Protein 7ELV (pdb70)

Radius of gyration: 15.05 Å; Cα contacts (8 Å, |Δi|>4): 672; chains: 1; bounding box: 39×35×38 Å

Nearest PDB structures (foldseek):
  7exo-assembly1_A  TM=1.005E+00  e=1.110E-45  Methanocaldococcus jannaschii DSM 2661
  2duq-assembly1_A  TM=7.269E-01  e=6.484E-12  Canis lupus familiaris
  2dur-assembly2_B  TM=7.145E-01  e=9.544E-12  Canis lupus familiaris
  2e6v-assembly1_A  TM=7.273E-01  e=4.011E-11  Canis lupus familiaris
  2duo-assembly2_B  TM=7.134E-01  e=2.880E-11  Canis lupus familiaris

Foldseek 3Di:
DDDPVQKAKEWQWDDDPFWTWFHAFDAFTKMWMWGQFKFFLLFKKKWKKWKADFADLAFDFWKKKKWAADHRHQFDGATNLFRQAQGPQMKIWIQTRDDDVLLPPEDGRWIWIDGGRDNRQVCCCVPVPTDRTFHPHGPNNRDIKMWMWIQHSVQQKIWIDINRHTGDMDRHNCCVRHNRITIIIMMGHGHPGGGGIIMGIDDMDTD

Secondary structure (DSSP, 8-state):
---GGGEEEEET-EE-SS-EEEE-SSTT-EEEEEESS-EETTS-EEEEEEEE--S-TT---EEEEEEESS-TT----SGGGTTTTT--SEEEEEEE-S--GGGTT--SSEEEEEETTB--HHHHHHHSPPPPPEE-----SSSEEEEEEEEETTTTEEEEEETTEEEEEE---THHHH-SEEEEEEEEE-SSS---EEEEEEEEEE-

Sequence (207 aa):
PINSSSQWIANGNASIFPDKLLLTTDDYGEAGSVWYYKPVNLSSEDLVVEFYAYLGDNPDGADGITFTLQSLGTNELGGTGGDLGYGGISPSVAVEVDTWLNDFDAPATTDHIAIDVNGNINHTYNSLTYPTPNPYDLGNVEDGREHLIKIVWNATTKTLQVYFDGNLSLTWNKDITQIIGNSAYFGFTGGTGGAKNLQYVKPIYVKNG

Structure (mmCIF, N/CA/C/O backbone):
data_7ELV
#
_entry.id   7ELV
#
_cell.length_a   55.293
_cell.length_b   55.293
_cell.length_c   149.417
_cell.angle_alpha   90.000
_cell.angle_beta   90.000
_cell.angle_gamma   90.000
#
_symmetry.space_group_name_H-M   'P 41 21 2'
#
loop_
_entity.id
_entity.type
_entity.pdbx_description
1 polymer 'legume lectin'
2 non-polymer (4S)-2-METHYL-2,4-PENTANEDIOL
3 non-polymer GLYCEROL
4 non-polymer 'CALCIUM ION'
5 non-polymer 'MANGANESE (II) ION'
6 water water
#
loop_
_atom_site.group_PDB
_atom_site.id
_atom_site.type_symbol
_atom_site.label_atom_id
_atom_site.label_alt_id
_atom_site.label_comp_id
_atom_site.label_asym_id
_atom_site.label_entity_id
_atom_site.label_seq_id
_atom_site.pdbx_PDB_ins_code
_atom_site.Cartn_x
_atom_site.Cartn_y
_atom_site.Cartn_z
_atom_site.occupancy
_atom_site.B_iso_or_equiv
_atom_site.auth_seq_id
_atom_site.auth_comp_id
_atom_site.auth_asym_id
_atom_site.auth_atom_id
_atom_site.pdbx_PDB_model_num
ATOM 1 N N . PRO A 1 3 ? 46.981 9.681 6.379 1.00 40.84 11 PRO E N 1
ATOM 2 C CA . PRO A 1 3 ? 46.314 9.865 5.055 1.00 35.30 11 PRO E CA 1
ATOM 3 C C . PRO A 1 3 ? 44.832 10.307 5.100 1.00 30.04 11 PRO E C 1
ATOM 4 O O . PRO A 1 3 ? 44.317 10.809 4.125 1.00 32.30 11 PRO E O 1
ATOM 8 N N . ILE A 1 4 ? 44.150 10.094 6.226 1.00 23.39 12 ILE E N 1
ATOM 9 C CA . ILE A 1 4 ? 42.835 10.725 6.506 1.00 21.10 12 ILE E CA 1
ATOM 10 C C . ILE A 1 4 ? 43.075 12.057 7.197 1.00 18.17 12 ILE E C 1
ATOM 11 O O . ILE A 1 4 ? 43.772 12.070 8.204 1.00 20.41 12 ILE E O 1
ATOM 16 N N . ASN A 1 5 ? 42.417 13.093 6.735 1.00 16.31 13 ASN E N 1
ATOM 17 C CA . ASN A 1 5 ? 42.418 14.411 7.384 1.00 16.60 13 ASN E CA 1
ATOM 18 C C . ASN A 1 5 ? 41.230 14.482 8.326 1.00 16.25 13 ASN E C 1
ATOM 19 O O . ASN A 1 5 ? 40.114 14.612 7.871 1.00 15.83 13 ASN E O 1
ATOM 24 N N . SER A 1 6 ? 41.482 14.355 9.620 1.00 17.35 14 SER E N 1
ATOM 25 C CA . SER A 1 6 ? 40.379 14.222 10.585 1.00 17.66 14 SER E CA 1
ATOM 26 C C . SER A 1 6 ? 39.460 15.438 10.585 1.00 16.40 14 SER E C 1
ATOM 27 O O . SER A 1 6 ? 38.291 15.314 11.027 1.00 17.96 14 SER E O 1
ATOM 30 N N A SER A 1 7 ? 39.922 16.599 10.137 0.50 16.42 15 SER E N 1
ATOM 31 N N B SER A 1 7 ? 39.895 16.635 10.148 0.50 15.45 15 SER E N 1
ATOM 32 C CA A SER A 1 7 ? 39.112 17.834 10.061 0.50 16.78 15 SER E CA 1
ATOM 33 C CA B SER A 1 7 ? 39.055 17.866 10.071 0.50 15.62 15 SER E CA 1
ATOM 34 C C A SER A 1 7 ? 37.957 17.697 9.059 0.50 15.05 15 SER E C 1
ATOM 35 C C B SER A 1 7 ? 38.032 17.802 8.924 0.50 14.35 15 SER E C 1
ATOM 36 O O A SER A 1 7 ? 36.963 18.409 9.223 0.50 16.71 15 SER E O 1
ATOM 37 O O B SER A 1 7 ? 37.273 18.759 8.718 0.50 15.95 15 SER E O 1
ATOM 42 N N . GLN A 1 8 ? 38.062 16.742 8.126 1.00 14.57 16 GLN E N 1
ATOM 43 C CA . GLN A 1 8 ? 37.135 16.606 6.973 1.00 14.05 16 GLN E CA 1
ATOM 44 C C . GLN A 1 8 ? 36.026 15.604 7.324 1.00 14.41 16 GLN E C 1
ATOM 45 O O . GLN A 1 8 ? 35.199 15.367 6.446 1.00 15.13 16 GLN E O 1
ATOM 51 N N . TRP A 1 9 ? 36.056 14.998 8.501 1.00 14.56 17 TRP E N 1
ATOM 52 C CA . TRP A 1 9 ? 35.118 13.889 8.806 1.00 13.53 17 TRP E CA 1
ATOM 53 C C . TRP A 1 9 ? 34.492 14.151 10.161 1.00 15.54 17 TRP E C 1
ATOM 54 O O . TRP A 1 9 ? 35.150 14.660 11.071 1.00 15.99 17 TRP E O 1
ATOM 65 N N . ILE A 1 10 ? 33.226 13.826 10.295 1.00 13.68 18 ILE E N 1
ATOM 66 C CA . ILE A 1 10 ? 32.505 13.985 11.576 1.00 14.40 18 ILE E CA 1
ATOM 67 C C . ILE A 1 10 ? 32.010 12.603 12.021 1.00 12.90 18 ILE E C 1
ATOM 68 O O . ILE A 1 10 ? 31.190 11.986 11.276 1.00 13.32 18 ILE E O 1
ATOM 73 N N . ALA A 1 11 ? 32.452 12.149 13.175 1.00 14.80 19 ALA E N 1
ATOM 74 C CA . ALA A 1 11 ? 32.118 10.804 13.706 1.00 14.35 19 ALA E CA 1
ATOM 75 C C . ALA A 1 11 ? 30.984 10.958 14.716 1.00 14.73 19 ALA E C 1
ATOM 76 O O . ALA A 1 11 ? 31.000 11.867 15.577 1.00 16.76 19 ALA E O 1
ATOM 78 N N . ASN A 1 12 ? 30.036 10.030 14.663 1.00 13.43 20 ASN E N 1
ATOM 79 C CA . ASN A 1 12 ? 28.906 9.931 15.615 1.00 12.26 20 ASN E CA 1
ATOM 80 C C . ASN A 1 12 ? 28.787 8.535 16.214 1.00 13.20 20 ASN E C 1
ATOM 81 O O . ASN A 1 12 ? 29.192 7.555 15.599 1.00 12.82 20 ASN E O 1
ATOM 86 N N . GLY A 1 13 ? 28.224 8.450 17.411 1.00 13.17 21 GLY E N 1
ATOM 87 C CA . GLY A 1 13 ? 28.029 7.151 18.076 1.00 13.82 21 GLY E CA 1
ATOM 88 C C . GLY A 1 13 ? 29.321 6.463 18.349 1.00 13.58 21 GLY E C 1
ATOM 89 O O . GLY A 1 13 ? 30.273 7.081 18.860 1.00 14.50 21 GLY E O 1
ATOM 90 N N . ASN A 1 14 ? 29.399 5.156 18.059 1.00 12.53 22 ASN E N 1
ATOM 91 C CA . ASN A 1 14 ? 30.562 4.314 18.365 1.00 13.32 22 ASN E CA 1
ATOM 92 C C . ASN A 1 14 ? 31.659 4.436 17.298 1.00 13.44 22 ASN E C 1
ATOM 93 O O . ASN A 1 14 ? 32.685 3.765 17.457 1.00 15.46 22 ASN E O 1
ATOM 98 N N . ALA A 1 15 ? 31.504 5.296 16.283 1.00 12.91 23 ALA E N 1
ATOM 99 C CA . ALA A 1 15 ? 32.529 5.447 15.222 1.00 13.38 23 ALA E CA 1
ATOM 100 C C . ALA A 1 15 ? 33.687 6.307 15.726 1.00 13.82 23 ALA E C 1
ATOM 101 O O . ALA A 1 15 ? 33.528 7.126 16.670 1.00 14.24 23 ALA E O 1
ATOM 103 N N . SER A 1 16 ? 34.850 6.128 15.091 1.00 14.21 24 SER E N 1
ATOM 104 C CA . SER A 1 16 ? 36.052 6.925 15.413 1.00 14.90 24 SER E CA 1
ATOM 105 C C . SER A 1 16 ? 36.821 7.166 14.122 1.00 14.65 24 SER E C 1
ATOM 106 O O . SER A 1 16 ? 36.867 6.290 13.232 1.00 15.98 24 SER E O 1
ATOM 109 N N . ILE A 1 17 ? 37.489 8.293 14.058 1.00 16.39 25 ILE E N 1
ATOM 110 C CA . ILE A 1 17 ? 38.378 8.639 12.940 1.00 16.82 25 ILE E CA 1
ATOM 111 C C . ILE A 1 17 ? 39.814 8.287 13.340 1.00 18.17 25 ILE E C 1
ATOM 112 O O . ILE A 1 17 ? 40.301 8.807 14.370 1.00 20.86 25 ILE E O 1
ATOM 117 N N . PHE A 1 18 ? 40.447 7.442 12.559 1.00 19.15 26 PHE E N 1
ATOM 118 C CA . PHE A 1 18 ? 41.852 7.014 12.750 1.00 23.70 26 PHE E CA 1
ATOM 119 C C . PHE A 1 18 ? 42.701 7.668 11.663 1.00 24.32 26 PHE E C 1
ATOM 120 O O . PHE A 1 18 ? 42.193 8.187 10.685 1.00 20.35 26 PHE E O 1
ATOM 128 N N . PRO A 1 19 ? 44.045 7.729 11.827 1.00 30.04 27 PRO E N 1
ATOM 129 C CA . PRO A 1 19 ? 44.898 8.273 10.775 1.00 28.92 27 PRO E CA 1
ATOM 130 C C . PRO A 1 19 ? 44.741 7.597 9.401 1.00 22.25 27 PRO E C 1
ATOM 131 O O . PRO A 1 19 ? 44.893 8.279 8.460 1.00 25.67 27 PRO E O 1
ATOM 135 N N . ASP A 1 20 ? 44.376 6.314 9.327 1.00 23.07 28 ASP E N 1
ATOM 136 C CA . ASP A 1 20 ? 44.312 5.621 8.015 1.00 24.61 28 ASP E CA 1
ATOM 137 C C . ASP A 1 20 ? 42.983 4.892 7.791 1.00 24.26 28 ASP E C 1
ATOM 138 O O . ASP A 1 20 ? 42.900 4.094 6.831 1.00 23.38 28 ASP E O 1
ATOM 143 N N . LYS A 1 21 ? 41.990 5.084 8.657 1.00 20.41 29 LYS E N 1
ATOM 144 C CA . LYS A 1 21 ? 40.698 4.388 8.441 1.00 19.08 29 LYS E CA 1
ATOM 145 C C . LYS A 1 21 ? 39.597 5.145 9.174 1.00 17.55 29 LYS E C 1
ATOM 146 O O . LYS A 1 21 ? 39.856 5.899 10.092 1.00 17.38 29 LYS E O 1
ATOM 152 N N . LEU A 1 22 ? 38.350 4.888 8.781 1.00 13.66 30 LEU E N 1
ATOM 153 C CA . LEU A 1 22 ? 37.158 5.359 9.502 1.00 13.95 30 LEU E CA 1
ATOM 154 C C . LEU A 1 22 ? 36.576 4.124 10.181 1.00 13.02 30 LEU E C 1
ATOM 155 O O . LEU A 1 22 ? 36.068 3.217 9.507 1.00 12.61 30 LEU E O 1
ATOM 160 N N . LEU A 1 23 ? 36.757 4.040 11.484 1.00 12.83 31 LEU E N 1
ATOM 161 C CA . LEU A 1 23 ? 36.222 2.899 12.254 1.00 13.79 31 LEU E CA 1
ATOM 162 C C . LEU A 1 23 ? 34.732 3.136 12.473 1.00 14.06 31 LEU E C 1
ATOM 163 O O . LEU A 1 23 ? 34.346 4.172 12.985 1.00 14.41 31 LEU E O 1
ATOM 168 N N . LEU A 1 24 ? 33.902 2.178 12.089 1.00 11.60 32 LEU E N 1
ATOM 169 C CA . LEU A 1 24 ? 32.429 2.313 12.238 1.00 13.01 32 LEU E CA 1
ATOM 170 C C . LEU A 1 24 ? 31.929 1.626 13.519 1.00 13.26 32 LEU E C 1
ATOM 171 O O . LEU A 1 24 ? 31.121 2.229 14.208 1.00 13.92 32 LEU E O 1
ATOM 176 N N . THR A 1 25 ? 32.373 0.404 13.770 1.00 13.38 33 THR E N 1
ATOM 177 C CA . THR A 1 25 ? 32.105 -0.321 15.036 1.00 13.83 33 THR E CA 1
ATOM 178 C C . THR A 1 25 ? 33.365 -1.053 15.443 1.00 13.41 33 THR E C 1
ATOM 179 O O . THR A 1 25 ? 34.129 -1.572 14.598 1.00 14.86 33 THR E O 1
ATOM 183 N N . THR A 1 26 ? 33.563 -1.161 16.756 1.00 14.32 34 THR E N 1
ATOM 184 C CA . THR A 1 26 ? 34.506 -2.112 17.361 1.00 14.61 34 THR E CA 1
ATOM 185 C C . THR A 1 26 ? 33.829 -3.474 17.473 1.00 13.90 34 THR E C 1
ATOM 186 O O . THR A 1 26 ? 32.588 -3.546 17.272 1.00 14.50 34 THR E O 1
ATOM 190 N N . ASP A 1 27 ? 34.589 -4.510 17.779 1.00 17.51 35 ASP E N 1
ATOM 191 C CA . ASP A 1 27 ? 34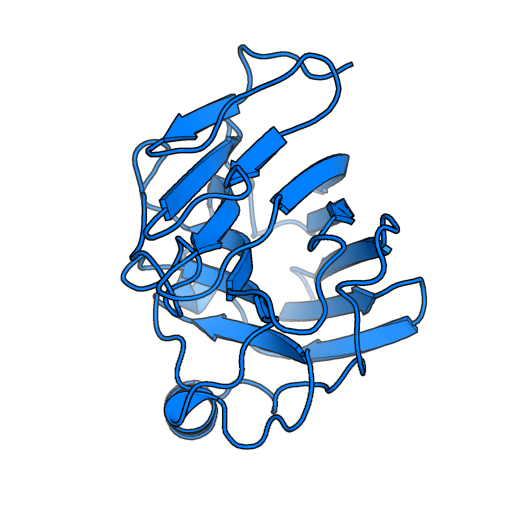.078 -5.887 17.938 1.00 17.07 35 ASP E CA 1
ATOM 192 C C . ASP A 1 27 ? 33.382 -6.003 19.308 1.00 17.28 35 ASP E C 1
ATOM 193 O O . ASP A 1 27 ? 33.930 -6.740 20.215 1.00 17.70 35 ASP E O 1
ATOM 198 N N . ASP A 1 28 ? 32.244 -5.322 19.453 1.00 16.39 36 ASP E N 1
ATOM 199 C CA . ASP A 1 28 ? 31.484 -5.250 20.730 1.00 14.82 36 ASP E CA 1
ATOM 200 C C . ASP A 1 28 ? 30.004 -5.120 20.360 1.00 14.75 36 ASP E C 1
ATOM 201 O O . ASP A 1 28 ? 29.687 -4.778 19.213 1.00 13.76 36 ASP E O 1
ATOM 206 N N . TYR A 1 29 ? 29.100 -5.509 21.243 1.00 13.77 37 TYR E N 1
ATOM 207 C CA . TYR A 1 29 ? 27.661 -5.596 20.987 1.00 13.96 37 TYR E CA 1
ATOM 208 C C . TYR A 1 29 ? 26.949 -4.238 21.026 1.00 13.10 37 TYR E C 1
ATOM 209 O O . TYR A 1 29 ? 27.386 -3.283 21.737 1.00 14.80 37 TYR E O 1
ATOM 218 N N . GLY A 1 30 ? 25.843 -4.130 20.294 1.00 13.05 38 GLY E N 1
ATOM 219 C CA . GLY A 1 30 ? 24.861 -3.056 20.422 1.00 12.77 38 GLY E CA 1
ATOM 220 C C . GLY A 1 30 ? 25.313 -1.731 19.837 1.00 12.65 38 GLY E C 1
ATOM 221 O O . GLY A 1 30 ? 24.770 -0.706 20.238 1.00 14.31 38 GLY E O 1
ATOM 222 N N . GLU A 1 31 ? 26.285 -1.741 18.903 1.00 12.07 39 GLU E N 1
ATOM 223 C CA . GLU A 1 31 ? 26.820 -0.422 18.443 1.00 12.15 39 GLU E CA 1
ATOM 224 C C . GLU A 1 31 ? 26.098 0.166 17.241 1.00 11.95 39 GLU E C 1
ATOM 225 O O . GLU A 1 31 ? 25.484 -0.537 16.418 1.00 11.74 39 GLU E O 1
ATOM 231 N N . ALA A 1 32 ? 26.193 1.496 17.114 1.00 11.64 40 ALA E N 1
ATOM 232 C CA . ALA A 1 32 ? 25.865 2.233 15.886 1.00 11.57 40 ALA E CA 1
ATOM 233 C C . ALA A 1 32 ? 26.938 3.287 15.721 1.00 11.26 40 ALA E C 1
ATOM 234 O O . ALA A 1 32 ? 27.249 3.973 16.696 1.00 12.31 40 ALA E O 1
ATOM 236 N N . GLY A 1 33 ? 27.452 3.427 14.517 1.00 11.07 41 GLY E N 1
ATOM 237 C CA . GLY A 1 33 ? 28.434 4.483 14.260 1.00 11.60 41 GLY E CA 1
ATOM 238 C C . GLY A 1 33 ? 28.195 5.060 12.891 1.00 11.75 41 GLY E C 1
ATOM 239 O O . GLY A 1 33 ? 27.674 4.372 11.966 1.00 11.71 41 GLY E O 1
ATOM 240 N N . SER A 1 34 ? 28.527 6.347 12.736 1.00 10.78 42 SER E N 1
ATOM 241 C CA . SER A 1 34 ? 28.449 6.987 11.403 1.00 10.90 42 SER E CA 1
ATOM 242 C C . SER A 1 34 ? 29.612 7.975 11.288 1.00 11.87 42 SER E C 1
ATOM 243 O O . SER A 1 34 ? 30.082 8.489 12.327 1.00 12.56 42 SER E O 1
ATOM 246 N N . VAL A 1 35 ? 30.093 8.131 10.070 1.00 11.77 43 VAL E N 1
ATOM 247 C CA . VAL A 1 35 ? 31.148 9.136 9.780 1.00 11.77 43 VAL E CA 1
ATOM 248 C C . VAL A 1 35 ? 30.747 9.806 8.487 1.00 11.10 43 VAL E C 1
ATOM 249 O O . VAL A 1 35 ? 30.599 9.130 7.444 1.00 12.47 43 VAL E O 1
ATOM 253 N N . T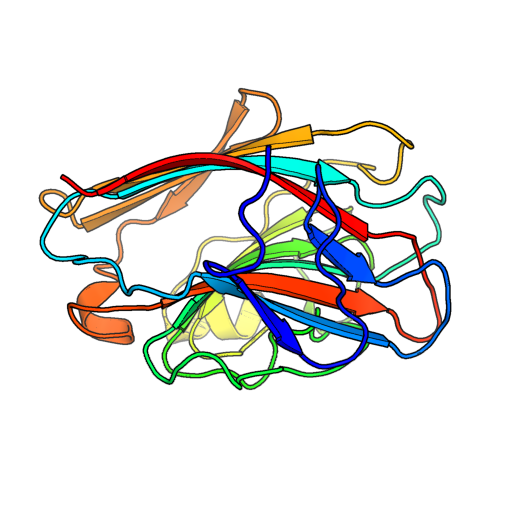RP A 1 36 ? 30.609 11.114 8.546 1.00 11.26 44 TRP E N 1
ATOM 254 C CA . TRP A 1 36 ? 30.176 11.920 7.390 1.00 11.10 44 TRP E CA 1
ATOM 255 C C . TRP A 1 36 ? 31.339 12.787 6.917 1.00 11.61 44 TRP E C 1
ATOM 256 O O . TRP A 1 36 ? 32.022 13.397 7.735 1.00 12.43 44 TRP E O 1
ATOM 267 N N . TYR A 1 37 ? 31.439 12.939 5.621 1.00 12.23 45 TYR E N 1
ATOM 268 C CA . TYR A 1 37 ? 32.365 13.934 5.054 1.00 11.74 45 TYR E CA 1
ATOM 269 C C . TYR A 1 37 ? 31.797 15.319 5.271 1.00 13.30 45 TYR E C 1
ATOM 270 O O . TYR A 1 37 ? 30.607 15.566 5.149 1.00 13.53 45 TYR E O 1
ATOM 279 N N . TYR A 1 38 ? 32.689 16.276 5.504 1.00 13.04 46 TYR E N 1
ATOM 280 C CA . TYR A 1 38 ? 32.281 17.619 5.954 1.00 14.52 46 TYR E CA 1
ATOM 281 C C . TYR A 1 38 ? 31.635 18.480 4.882 1.00 14.48 46 TYR E C 1
ATOM 282 O O . TYR A 1 38 ? 31.000 19.447 5.264 1.00 18.27 46 TYR E O 1
ATOM 291 N N . LYS A 1 39 ? 31.821 18.188 3.598 1.00 13.74 47 LYS E N 1
ATOM 292 C CA . LYS A 1 39 ? 31.333 19.022 2.492 1.00 15.21 47 LYS E CA 1
ATOM 293 C C . LYS A 1 39 ? 30.376 18.183 1.665 1.00 14.19 47 LYS E C 1
ATOM 294 O O . LYS A 1 39 ? 30.685 17.056 1.295 1.00 13.44 47 LYS E O 1
ATOM 300 N N . PRO A 1 40 ? 29.199 18.725 1.336 1.00 14.55 48 PRO E N 1
ATOM 301 C CA . PRO A 1 40 ? 28.269 17.998 0.499 1.00 14.88 48 PRO E CA 1
ATOM 302 C C . PRO A 1 40 ? 28.737 17.920 -0.950 1.00 15.52 48 PRO E C 1
ATOM 303 O O . PRO A 1 40 ? 29.551 18.716 -1.415 1.00 17.85 48 PRO E O 1
ATOM 307 N N . VAL A 1 41 ? 28.179 16.944 -1.642 1.00 14.11 49 VAL E N 1
ATOM 308 C CA . VAL A 1 41 ? 28.418 16.733 -3.085 1.00 15.72 49 VAL E CA 1
ATOM 309 C C . VAL A 1 41 ? 27.220 17.214 -3.883 1.00 15.24 49 VAL E C 1
ATOM 310 O O . VAL A 1 41 ? 26.090 17.293 -3.380 1.00 15.42 49 VAL E O 1
ATOM 314 N N . ASN A 1 42 ? 27.487 17.546 -5.138 1.00 14.84 50 ASN E N 1
ATOM 315 C CA . ASN A 1 42 ? 26.508 18.087 -6.079 1.00 15.85 50 ASN E CA 1
ATOM 316 C C . ASN A 1 42 ? 26.046 16.935 -6.959 1.00 15.41 50 ASN E C 1
ATOM 317 O O . ASN A 1 42 ? 26.811 16.536 -7.859 1.00 16.29 50 ASN E O 1
ATOM 322 N N . LEU A 1 43 ? 24.841 16.417 -6.727 1.00 13.64 51 LEU E N 1
ATOM 323 C CA . LEU A 1 43 ? 24.322 15.253 -7.476 1.00 14.31 51 LEU E CA 1
ATOM 324 C C . LEU A 1 43 ? 23.731 15.643 -8.842 1.00 15.61 51 LEU E C 1
ATOM 325 O O . LEU A 1 43 ? 23.251 14.756 -9.567 1.00 16.88 51 LEU E O 1
ATOM 330 N N A SER A 1 44 ? 23.765 16.919 -9.233 0.50 16.46 52 SER E N 1
ATOM 331 N N B SER A 1 44 ? 23.764 16.932 -9.171 0.50 16.25 52 SER E N 1
ATOM 332 C CA A SER A 1 44 ? 23.544 17.334 -10.653 0.50 17.43 52 SER E CA 1
ATOM 333 C CA B SER A 1 44 ? 23.569 17.414 -10.563 0.50 17.49 52 SER E CA 1
ATOM 334 C C A SER A 1 44 ? 24.827 17.109 -11.465 0.50 17.08 52 SER E C 1
ATOM 335 C C B SER A 1 44 ? 24.721 16.951 -11.443 0.50 17.09 52 SER E C 1
ATOM 336 O O A SER A 1 44 ? 24.893 17.431 -12.674 0.50 17.56 52 SER E O 1
ATOM 337 O O B SER A 1 44 ? 24.495 16.907 -12.694 0.50 19.95 52 SER E O 1
ATOM 342 N N . GLU A 1 45 ? 25.868 16.605 -10.832 1.00 17.13 53 GLU E N 1
ATOM 343 C CA . GLU A 1 45 ? 27.095 16.137 -11.486 1.00 17.85 53 GLU E CA 1
ATOM 344 C C . GLU A 1 45 ? 27.287 14.653 -11.129 1.00 17.01 53 GLU E C 1
ATOM 345 O O . GLU A 1 45 ? 26.722 14.211 -10.119 1.00 16.24 53 GLU E O 1
ATOM 351 N N . ASP A 1 46 ? 28.063 13.940 -11.937 1.00 16.65 54 ASP E N 1
ATOM 352 C CA . ASP A 1 46 ? 28.435 12.531 -11.641 1.00 15.39 54 ASP E CA 1
ATOM 353 C C . ASP A 1 46 ? 29.174 12.423 -10.312 1.00 14.56 54 ASP E C 1
ATOM 354 O O . ASP A 1 46 ? 29.806 13.382 -9.849 1.00 15.42 54 ASP E O 1
ATOM 359 N N . LEU A 1 47 ? 29.064 11.257 -9.681 1.00 13.00 55 LEU E N 1
ATOM 360 C CA . LEU A 1 47 ? 29.778 10.963 -8.439 1.00 13.06 55 LEU E CA 1
ATOM 361 C C . LEU A 1 47 ? 30.368 9.563 -8.539 1.00 13.48 55 LEU E C 1
ATOM 362 O O . LEU A 1 47 ? 29.609 8.641 -8.822 1.00 14.82 55 LEU E O 1
ATOM 367 N N . VAL A 1 48 ? 31.670 9.443 -8.313 1.00 14.48 56 VAL E N 1
ATOM 368 C CA . VAL A 1 48 ? 32.317 8.122 -8.171 1.00 15.20 56 VAL E CA 1
ATOM 369 C C . VAL A 1 48 ? 32.970 8.072 -6.804 1.00 15.12 56 VAL E C 1
ATOM 370 O O . VAL A 1 48 ? 33.722 9.013 -6.439 1.00 15.09 56 VAL E O 1
ATOM 374 N N . VAL A 1 49 ? 32.696 6.997 -6.059 1.00 14.45 57 VAL E N 1
ATOM 375 C CA . VAL A 1 49 ? 33.289 6.798 -4.717 1.00 15.30 57 VAL E CA 1
ATOM 376 C C . VAL A 1 49 ? 33.892 5.395 -4.733 1.00 17.28 57 VAL E C 1
ATOM 377 O O . VAL A 1 49 ? 33.215 4.423 -5.151 1.00 18.80 57 VAL E O 1
ATOM 381 N N . GLU A 1 50 ? 35.159 5.299 -4.357 1.00 15.01 58 GLU E N 1
ATOM 382 C CA . GLU A 1 50 ? 35.818 3.993 -4.177 1.00 15.25 58 GLU E CA 1
ATOM 383 C C . GLU A 1 50 ? 36.396 3.943 -2.771 1.00 13.42 58 GLU E C 1
ATOM 384 O O . GLU A 1 50 ? 36.969 4.931 -2.285 1.00 14.68 58 GLU E O 1
ATOM 390 N N . PHE A 1 51 ? 36.217 2.799 -2.133 1.00 12.29 59 PHE E N 1
ATOM 391 C CA . PHE A 1 51 ? 36.684 2.601 -0.756 1.00 11.97 59 PHE E CA 1
ATOM 392 C C . PHE A 1 51 ? 36.902 1.119 -0.488 1.00 13.21 59 PHE E C 1
ATOM 393 O O . PHE A 1 51 ? 36.264 0.282 -1.132 1.00 12.83 59 PHE E O 1
ATOM 401 N N . TYR A 1 52 ? 37.796 0.835 0.455 1.00 13.10 60 TYR E N 1
ATOM 402 C CA . TYR A 1 52 ? 37.919 -0.539 0.979 1.00 13.74 60 TYR E CA 1
ATOM 403 C C . TYR A 1 52 ? 37.017 -0.665 2.195 1.00 12.64 60 TYR E C 1
ATOM 404 O O . TYR A 1 52 ? 36.903 0.289 3.006 1.00 13.77 60 TYR E O 1
ATOM 413 N N . ALA A 1 53 ? 36.357 -1.803 2.285 1.00 14.17 61 ALA E N 1
ATOM 414 C CA . ALA A 1 53 ? 35.464 -2.151 3.418 1.00 13.97 61 ALA E CA 1
ATOM 415 C C . ALA A 1 53 ? 35.981 -3.400 4.119 1.00 14.57 61 ALA E C 1
ATOM 416 O O . ALA A 1 53 ? 36.331 -4.383 3.456 1.00 15.87 61 ALA E O 1
ATOM 418 N N . TYR A 1 54 ? 36.008 -3.347 5.454 1.00 13.76 62 TYR E N 1
ATOM 419 C CA . TYR A 1 54 ? 36.333 -4.474 6.340 1.00 13.77 62 TYR E CA 1
ATOM 420 C C . TYR A 1 54 ? 35.101 -4.805 7.159 1.00 13.73 62 TYR E C 1
ATOM 421 O O . TYR A 1 54 ? 34.628 -3.933 7.888 1.00 13.79 62 TYR E O 1
ATOM 430 N N . LEU A 1 55 ? 34.647 -6.036 7.013 1.00 14.29 63 LEU E N 1
ATOM 431 C CA . LEU A 1 55 ? 33.373 -6.491 7.643 1.00 14.53 63 LEU E CA 1
ATOM 432 C C . LEU A 1 55 ? 33.607 -7.446 8.815 1.00 14.62 63 LEU E C 1
ATOM 433 O O . LEU A 1 55 ? 32.622 -7.912 9.398 1.00 17.16 63 LEU E O 1
ATOM 438 N N . GLY A 1 56 ? 34.843 -7.724 9.174 1.00 14.91 64 GLY E N 1
ATOM 439 C CA . GLY A 1 56 ? 35.149 -8.550 10.351 1.00 17.72 64 GLY E CA 1
ATOM 440 C C . GLY A 1 56 ? 35.747 -9.869 9.956 1.00 18.53 64 GLY E C 1
ATOM 441 O O . GLY A 1 56 ? 35.846 -10.186 8.750 1.00 17.95 64 GLY E O 1
ATOM 442 N N . ASP A 1 57 ? 36.129 -10.644 10.962 1.00 19.28 65 ASP E N 1
ATOM 443 C CA . ASP A 1 57 ? 36.776 -11.970 10.778 1.00 21.90 65 ASP E CA 1
ATOM 444 C C . ASP A 1 57 ? 35.867 -13.061 11.327 1.00 25.08 65 ASP E C 1
ATOM 445 O O . ASP A 1 57 ? 36.269 -14.235 11.301 1.00 26.07 65 ASP E O 1
ATOM 450 N N . ASN A 1 58 ? 34.658 -12.741 11.770 1.00 23.39 66 ASN E N 1
ATOM 451 C CA . ASN A 1 58 ? 33.741 -13.793 12.296 1.00 24.85 66 ASN E CA 1
ATOM 452 C C . ASN A 1 58 ? 32.555 -13.964 11.364 1.00 21.98 66 ASN E C 1
ATOM 453 O O . ASN A 1 58 ? 31.705 -13.087 11.326 1.00 19.22 66 ASN E O 1
ATOM 458 N N . PRO A 1 59 ? 32.441 -15.075 10.593 1.00 23.26 67 PRO E N 1
ATOM 459 C CA . PRO A 1 59 ? 31.285 -15.320 9.734 1.00 23.09 67 PRO E CA 1
ATOM 460 C C . PRO A 1 59 ? 29.948 -15.364 10.453 1.00 22.03 67 PRO E C 1
ATOM 461 O O . PRO A 1 59 ? 28.932 -15.056 9.857 1.00 25.41 67 PRO E O 1
ATOM 465 N N . ASP A 1 60 ? 29.960 -15.648 11.749 1.00 22.17 68 ASP E N 1
ATOM 466 C CA . ASP A 1 60 ? 28.723 -15.658 12.562 1.00 22.93 68 ASP E CA 1
ATOM 467 C C . ASP A 1 60 ? 28.498 -14.291 13.214 1.00 21.46 68 ASP E C 1
ATOM 468 O O . ASP A 1 60 ? 27.583 -14.192 14.079 1.00 23.81 68 ASP E O 1
ATOM 473 N N . GLY A 1 61 ? 29.304 -13.276 12.878 1.00 19.17 69 GLY E N 1
ATOM 474 C CA . GLY A 1 61 ? 29.064 -11.924 13.391 1.00 17.67 69 GLY E CA 1
ATOM 475 C C . GLY A 1 61 ? 28.034 -11.144 12.589 1.00 16.21 69 GLY E C 1
ATOM 476 O O . GLY A 1 61 ? 27.235 -11.701 11.832 1.00 16.67 69 GLY E O 1
ATOM 477 N N . ALA A 1 62 ? 27.998 -9.825 12.854 1.00 14.58 70 ALA E N 1
ATOM 478 C CA . ALA A 1 62 ? 26.956 -8.894 12.408 1.00 14.37 70 ALA E CA 1
ATOM 479 C C . ALA A 1 62 ? 27.442 -7.477 12.663 1.00 12.33 70 ALA E C 1
ATOM 480 O O . ALA A 1 62 ? 28.448 -7.326 13.355 1.00 13.82 70 ALA E O 1
ATOM 482 N N . ASP A 1 63 ? 26.739 -6.461 12.130 1.00 12.84 71 ASP E N 1
ATOM 483 C CA . ASP A 1 63 ? 25.565 -6.518 11.277 1.00 12.62 71 ASP E CA 1
ATOM 484 C C . ASP A 1 63 ? 25.854 -6.025 9.859 1.00 12.80 71 ASP E C 1
ATOM 485 O O . ASP A 1 63 ? 25.045 -6.352 8.978 1.00 12.13 71 ASP E O 1
ATOM 490 N N . GLY A 1 64 ? 26.889 -5.219 9.642 1.00 12.35 72 GLY E N 1
ATOM 491 C CA . GLY A 1 64 ? 27.168 -4.628 8.341 1.00 12.35 72 GLY E CA 1
ATOM 492 C C . GLY A 1 64 ? 27.303 -3.123 8.378 1.00 12.24 72 GLY E C 1
ATOM 493 O O . GLY A 1 64 ? 27.287 -2.477 9.440 1.00 12.12 72 GLY E O 1
ATOM 494 N N . ILE A 1 65 ? 27.527 -2.603 7.178 1.00 11.26 73 ILE E N 1
ATOM 495 C CA . ILE A 1 65 ? 27.897 -1.191 6.983 1.00 12.29 73 ILE E CA 1
ATOM 496 C C . ILE A 1 65 ? 27.087 -0.611 5.852 1.00 12.06 73 ILE E C 1
ATOM 497 O O . ILE A 1 65 ? 26.451 -1.331 5.060 1.00 11.75 73 ILE E O 1
ATOM 502 N N . THR A 1 66 ? 27.095 0.726 5.745 1.00 10.97 74 THR E N 1
ATOM 503 C CA . THR A 1 66 ? 26.592 1.369 4.518 1.00 10.28 74 THR E CA 1
ATOM 504 C C . THR A 1 66 ? 27.575 2.418 4.028 1.00 10.14 74 THR E C 1
ATOM 505 O O . THR A 1 66 ? 28.363 2.966 4.814 1.00 11.20 74 THR E O 1
ATOM 509 N N . PHE A 1 67 ? 27.498 2.688 2.737 1.00 10.27 75 PHE E N 1
ATOM 510 C CA . PHE A 1 67 ? 27.800 4.024 2.159 1.00 9.94 75 PHE E CA 1
ATOM 511 C C . PHE A 1 67 ? 26.446 4.700 2.008 1.00 10.52 75 PHE E C 1
ATOM 512 O O . PHE A 1 67 ? 25.522 4.135 1.410 1.00 11.03 75 PHE E O 1
ATOM 520 N N . THR A 1 68 ? 26.293 5.918 2.523 1.00 11.01 76 THR E N 1
ATOM 521 C CA . THR A 1 68 ? 25.008 6.642 2.491 1.00 11.21 76 THR E CA 1
ATOM 522 C C . THR A 1 68 ? 25.190 8.026 1.883 1.00 12.16 76 THR E C 1
ATOM 523 O O . THR A 1 68 ? 26.179 8.738 2.215 1.00 12.28 76 THR E O 1
ATOM 527 N N . LEU A 1 69 ? 24.243 8.420 1.060 1.00 10.96 77 LEU E N 1
ATOM 528 C CA . LEU A 1 69 ? 24.029 9.822 0.628 1.00 11.55 77 LEU E CA 1
ATOM 529 C C . LEU A 1 69 ? 22.775 10.332 1.358 1.00 12.65 77 LEU E C 1
ATOM 530 O O . LEU A 1 69 ? 21.724 9.650 1.291 1.00 12.95 77 LEU E O 1
ATOM 535 N N . GLN A 1 70 ? 22.840 11.465 2.029 1.00 11.54 78 GLN E N 1
ATOM 536 C CA . GLN A 1 70 ? 21.674 11.948 2.798 1.00 11.46 78 GLN E CA 1
ATOM 537 C C . GLN A 1 70 ? 21.772 13.462 2.847 1.00 12.14 78 GLN E C 1
ATOM 538 O O . GLN A 1 70 ? 22.871 14.022 2.931 1.00 12.77 78 GLN E O 1
ATOM 544 N N . SER A 1 71 ? 20.625 14.140 2.913 1.00 12.41 79 SER E N 1
ATOM 545 C CA . SER A 1 71 ? 20.595 15.613 2.812 1.00 13.42 79 SER E CA 1
ATOM 546 C C . SER A 1 71 ? 20.177 16.252 4.145 1.00 13.57 79 SER E C 1
ATOM 547 O O . SER A 1 71 ? 19.758 17.397 4.109 1.00 14.17 79 SER E O 1
ATOM 550 N N . LEU A 1 72 ? 20.529 15.653 5.257 1.00 16.59 80 LEU E N 1
ATOM 551 C CA . LEU A 1 72 ? 20.318 16.286 6.601 1.00 20.70 80 LEU E CA 1
ATOM 552 C C . LEU A 1 72 ? 21.592 16.968 7.067 1.00 23.26 80 LEU E C 1
ATOM 553 O O . LEU A 1 72 ? 21.637 18.196 7.189 1.00 23.85 80 LEU E O 1
ATOM 558 N N . GLY A 1 73 ? 22.631 16.216 7.343 1.00 21.37 81 GLY E N 1
ATOM 559 C CA . GLY A 1 73 ? 23.861 16.842 7.814 1.00 22.77 81 GLY E CA 1
ATOM 560 C C . GLY A 1 73 ? 24.672 15.868 8.621 1.00 19.27 81 GLY E C 1
ATOM 561 O O . GLY A 1 73 ? 24.443 14.651 8.554 1.00 17.72 81 GLY E O 1
ATOM 562 N N . THR A 1 74 ? 25.654 16.408 9.296 1.00 16.88 82 THR E N 1
ATOM 563 C CA . THR A 1 74 ? 26.810 15.625 9.761 1.00 15.30 82 THR E CA 1
ATOM 564 C C . THR A 1 74 ? 26.581 15.052 11.165 1.00 14.03 82 THR E C 1
ATOM 565 O O . THR A 1 74 ? 27.493 14.375 11.660 1.00 15.35 82 THR E O 1
ATOM 569 N N . ASN A 1 75 ? 25.399 15.253 11.769 1.00 15.94 83 ASN E N 1
ATOM 570 C CA . ASN A 1 75 ? 25.121 14.666 13.109 1.00 20.27 83 ASN E CA 1
ATOM 571 C C . ASN A 1 75 ? 24.247 13.411 12.991 1.00 17.68 83 ASN E C 1
ATOM 572 O O . ASN A 1 75 ? 23.876 12.843 14.031 1.00 19.78 83 ASN E O 1
ATOM 577 N N . GLU A 1 76 ? 23.917 12.948 11.800 1.00 14.89 84 GLU E N 1
ATOM 578 C CA . GLU A 1 76 ? 22.923 11.857 11.676 1.00 15.76 84 GLU E CA 1
ATOM 579 C C . GLU A 1 76 ? 23.504 10.522 12.092 1.00 14.28 84 GLU E C 1
ATOM 580 O O . GLU A 1 76 ? 24.646 10.193 11.760 1.00 13.23 84 GLU E O 1
ATOM 586 N N . LEU A 1 77 ? 22.688 9.729 12.773 1.00 13.62 85 LEU E N 1
ATOM 587 C CA . LEU A 1 77 ? 23.073 8.367 13.184 1.00 12.97 85 LEU E CA 1
ATOM 588 C C . LEU A 1 77 ? 21.808 7.535 13.184 1.00 14.30 85 LEU E C 1
ATOM 589 O O . LEU A 1 77 ? 20.815 7.929 13.857 1.00 14.26 85 LEU E O 1
ATOM 594 N N . GLY A 1 78 ? 21.811 6.434 12.442 1.00 13.41 86 GLY E N 1
ATOM 595 C CA . GLY A 1 78 ? 20.650 5.531 12.421 1.00 13.11 86 GLY E CA 1
ATOM 596 C C . GLY A 1 78 ? 20.755 4.448 13.478 1.00 13.01 86 GLY E C 1
ATOM 597 O O . GLY A 1 78 ? 21.547 4.569 14.425 1.00 13.22 86 GLY E O 1
ATOM 598 N N . GLY A 1 79 ? 19.905 3.445 13.362 1.00 13.01 87 GLY E N 1
ATOM 599 C CA . GLY A 1 79 ? 19.768 2.476 14.451 1.00 13.19 87 GLY E CA 1
ATOM 600 C C . GLY A 1 79 ? 20.928 1.515 14.593 1.00 13.47 87 GLY E C 1
ATOM 601 O O . GLY A 1 79 ? 21.751 1.325 13.666 1.00 13.85 87 GLY E O 1
ATOM 602 N N . THR A 1 80 ? 20.993 0.849 15.734 1.00 12.85 88 THR E N 1
ATOM 603 C CA . THR A 1 80 ? 21.940 -0.232 16.030 1.00 12.80 88 THR E CA 1
ATOM 604 C C . THR A 1 80 ? 21.511 -1.506 15.296 1.00 12.80 88 THR E C 1
ATOM 605 O O . THR A 1 80 ? 20.440 -1.561 14.672 1.00 13.36 88 THR E O 1
ATOM 609 N N . GLY A 1 81 ? 22.350 -2.530 15.441 1.00 13.42 89 GLY E N 1
ATOM 610 C CA . GLY A 1 81 ? 21.977 -3.875 14.986 1.00 13.39 89 GLY E CA 1
ATOM 611 C C . GLY A 1 81 ? 21.705 -3.909 13.479 1.00 13.32 89 GLY E C 1
ATOM 612 O O . GLY A 1 81 ? 22.495 -3.334 12.667 1.00 13.57 89 GLY E O 1
ATOM 613 N N . GLY A 1 82 ? 20.585 -4.511 13.083 1.00 14.50 90 GLY E N 1
ATOM 614 C CA . GLY A 1 82 ? 20.251 -4.698 11.662 1.00 14.17 90 GLY E CA 1
ATOM 615 C C . GLY A 1 82 ? 19.925 -3.378 10.982 1.00 14.58 90 GLY E C 1
ATOM 616 O O . GLY A 1 82 ? 19.746 -3.357 9.775 1.00 14.58 90 GLY E O 1
ATOM 617 N N . ASP A 1 83 ? 19.814 -2.283 11.709 1.00 14.02 91 ASP E N 1
ATOM 618 C CA . ASP A 1 83 ? 19.676 -0.939 11.098 1.00 13.79 91 ASP E CA 1
ATOM 619 C C . ASP A 1 83 ? 21.028 -0.465 10.516 1.00 12.86 91 ASP E C 1
ATOM 620 O O . ASP A 1 83 ? 21.012 0.505 9.779 1.00 12.40 91 ASP E O 1
ATOM 625 N N . LEU A 1 84 ? 22.137 -1.089 10.885 1.00 11.83 92 LEU E N 1
ATOM 626 C CA . LEU A 1 84 ? 23.476 -0.848 10.266 1.00 11.45 92 LEU E CA 1
ATOM 627 C C . LEU A 1 84 ? 24.002 0.562 10.537 1.00 13.83 92 LEU E C 1
ATOM 628 O O . LEU A 1 84 ? 24.890 0.982 9.819 1.00 12.57 92 LEU E O 1
ATOM 633 N N . GLY A 1 85 ? 23.493 1.272 11.524 1.00 12.55 93 GLY E N 1
ATOM 634 C CA . GLY A 1 85 ? 23.853 2.674 11.760 1.00 12.35 93 GLY E CA 1
ATOM 635 C C . GLY A 1 85 ? 23.140 3.592 10.817 1.00 11.19 93 GLY E C 1
ATOM 636 O O . GLY A 1 85 ? 23.428 4.828 10.813 1.00 12.55 93 GLY E O 1
ATOM 637 N N . TYR A 1 86 ? 22.230 3.089 9.979 1.00 10.88 94 TYR E N 1
ATOM 638 C CA . TYR A 1 86 ? 21.630 3.823 8.845 1.00 11.66 94 TYR E CA 1
ATOM 639 C C . TYR A 1 86 ? 20.116 3.944 9.042 1.00 11.77 94 TYR E C 1
ATOM 640 O O . TYR A 1 86 ? 19.523 4.957 8.729 1.00 12.58 94 TYR E O 1
ATOM 649 N N . GLY A 1 87 ? 19.502 2.857 9.510 1.00 12.69 95 GLY E N 1
ATOM 650 C CA . GLY A 1 87 ? 18.024 2.812 9.511 1.00 14.27 95 GLY E CA 1
ATOM 651 C C . GLY A 1 87 ? 17.438 4.022 10.218 1.00 14.42 95 GLY E C 1
ATOM 652 O O . GLY A 1 87 ? 17.898 4.365 11.319 1.00 15.44 95 GLY E O 1
ATOM 653 N N . GLY A 1 88 ? 16.423 4.642 9.625 1.00 13.77 96 GLY E N 1
ATOM 654 C CA . GLY A 1 88 ? 15.786 5.857 10.138 1.00 15.54 96 GLY E CA 1
ATOM 655 C C . GLY A 1 88 ? 16.285 7.137 9.496 1.00 15.63 96 GLY E C 1
ATOM 656 O O . GLY A 1 88 ? 15.589 8.168 9.615 1.00 17.43 96 GLY E O 1
ATOM 657 N N . ILE A 1 89 ? 17.437 7.158 8.842 1.00 1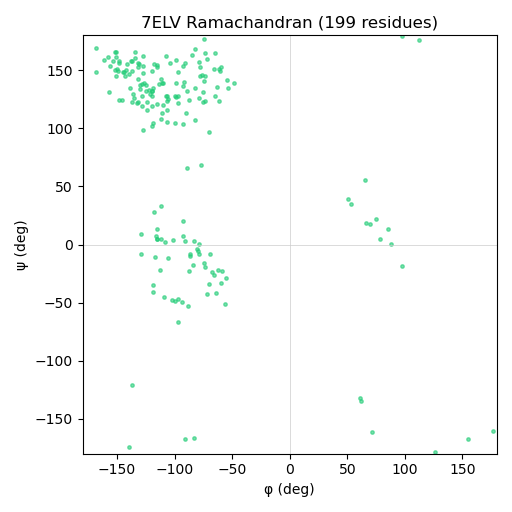2.76 97 ILE E N 1
ATOM 658 C CA . ILE A 1 89 ? 17.958 8.374 8.178 1.00 13.15 97 ILE E CA 1
ATOM 659 C C . ILE A 1 89 ? 17.192 8.629 6.901 1.00 13.04 97 ILE E C 1
ATOM 660 O O . ILE A 1 89 ? 17.214 7.802 5.975 1.00 12.80 97 ILE E O 1
ATOM 665 N N . SER A 1 90 ? 16.588 9.800 6.779 1.00 13.72 98 SER E N 1
ATOM 666 C CA . SER A 1 90 ? 15.899 10.221 5.535 1.00 13.85 98 SER E CA 1
ATOM 667 C C . SER A 1 90 ? 15.996 11.726 5.431 1.00 14.72 98 SER E C 1
ATOM 668 O O . SER A 1 90 ? 15.982 12.393 6.465 1.00 16.66 98 SER E O 1
ATOM 671 N N . PRO A 1 91 ? 16.002 12.288 4.214 1.00 13.78 99 PRO E N 1
ATOM 672 C CA . PRO A 1 91 ? 15.995 11.541 2.955 1.00 13.24 99 PRO E CA 1
ATOM 673 C C . PRO A 1 91 ? 17.383 10.970 2.671 1.00 14.04 99 PRO E C 1
ATOM 674 O O . PRO A 1 91 ? 18.409 11.571 3.024 1.00 14.99 99 PRO E O 1
ATOM 678 N N . SER A 1 92 ? 17.404 9.804 2.063 1.00 13.58 100 SER E N 1
ATOM 679 C CA . SER A 1 92 ? 18.713 9.126 1.883 1.00 13.32 100 SER E CA 1
ATOM 680 C C . SER A 1 92 ? 18.616 8.060 0.790 1.00 13.03 100 SER E C 1
ATOM 681 O O . SER A 1 92 ? 17.530 7.550 0.515 1.00 11.99 100 SER E O 1
ATOM 684 N N . VAL A 1 93 ? 19.763 7.697 0.236 1.00 12.03 101 VAL E N 1
ATOM 685 C CA . VAL A 1 93 ? 19.983 6.452 -0.513 1.00 11.19 101 VAL E CA 1
ATOM 686 C C . VAL A 1 93 ? 21.231 5.815 0.075 1.00 11.76 101 VAL E C 1
ATOM 687 O O . VAL A 1 93 ? 22.219 6.527 0.245 1.00 12.74 101 VAL E O 1
ATOM 691 N N . ALA A 1 94 ? 21.177 4.529 0.349 1.00 12.23 102 ALA E N 1
ATOM 692 C CA . ALA A 1 94 ? 22.328 3.799 0.884 1.00 11.16 102 ALA E CA 1
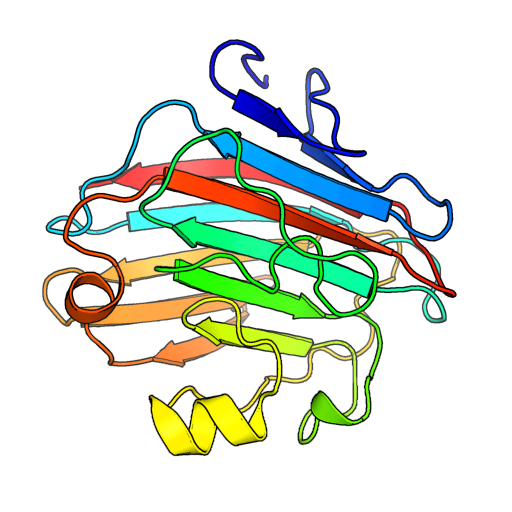ATOM 693 C C . ALA A 1 94 ? 22.638 2.556 0.069 1.00 10.82 102 ALA E C 1
ATOM 694 O O . ALA A 1 94 ? 21.729 1.959 -0.510 1.00 11.52 102 ALA E O 1
ATOM 696 N N . VAL A 1 95 ? 23.927 2.251 0.019 1.00 10.60 103 VAL E N 1
ATOM 697 C CA . VAL A 1 95 ? 24.380 0.914 -0.426 1.00 9.95 103 VAL E CA 1
ATOM 698 C C . VAL A 1 95 ? 24.856 0.197 0.825 1.00 10.63 103 VAL E C 1
ATOM 699 O O . VAL A 1 95 ? 25.852 0.649 1.462 1.00 10.51 103 VAL E O 1
ATOM 703 N N . GLU A 1 96 ? 24.187 -0.878 1.185 1.00 10.77 104 GLU E N 1
ATOM 704 C CA . GLU A 1 96 ? 24.527 -1.653 2.383 1.00 10.87 104 GLU E CA 1
ATOM 705 C C . GLU A 1 96 ? 25.390 -2.836 1.996 1.00 11.20 104 GLU E C 1
ATOM 706 O O . GLU A 1 96 ? 25.133 -3.433 0.927 1.00 11.72 104 GLU E O 1
ATOM 712 N N . VAL A 1 97 ? 26.272 -3.222 2.895 1.00 11.27 105 VAL E N 1
ATOM 713 C CA . VAL A 1 97 ? 26.977 -4.518 2.894 1.00 11.82 105 VAL E CA 1
ATOM 714 C C . VAL A 1 97 ? 26.558 -5.163 4.204 1.00 11.61 105 VAL E C 1
ATOM 715 O O . VAL A 1 97 ? 27.006 -4.757 5.276 1.00 11.70 105 VAL E O 1
ATOM 719 N N . ASP A 1 98 ? 25.627 -6.109 4.103 1.00 11.36 106 ASP E N 1
ATOM 720 C CA . ASP A 1 98 ? 24.816 -6.612 5.220 1.00 12.73 106 ASP E CA 1
ATOM 721 C C . ASP A 1 98 ? 25.333 -8.002 5.557 1.00 14.17 106 ASP E C 1
ATOM 722 O O . ASP A 1 98 ? 25.293 -8.862 4.672 1.00 14.96 106 ASP E O 1
ATOM 727 N N . THR A 1 99 ? 25.747 -8.248 6.797 1.00 13.68 107 THR E N 1
ATOM 728 C CA . THR A 1 99 ? 26.470 -9.488 7.173 1.00 13.44 107 THR E CA 1
ATOM 729 C C . THR A 1 99 ? 25.630 -10.327 8.154 1.00 14.86 107 THR E C 1
ATOM 730 O O . THR A 1 99 ? 26.189 -11.281 8.688 1.00 16.40 107 THR E O 1
ATOM 734 N N . TRP A 1 100 ? 24.346 -10.040 8.333 1.00 14.76 108 TRP E N 1
ATOM 735 C CA . TRP A 1 100 ? 23.497 -10.837 9.244 1.00 14.72 108 TRP E CA 1
ATOM 736 C C . TRP A 1 100 ? 22.106 -10.891 8.661 1.00 14.50 108 TRP E C 1
ATOM 737 O O . TRP A 1 100 ? 21.503 -9.881 8.347 1.00 14.53 108 TRP E O 1
ATOM 748 N N . LEU A 1 101 ? 21.585 -12.106 8.461 1.00 15.85 109 LEU E N 1
ATOM 749 C CA . LEU A 1 101 ? 20.265 -12.241 7.821 1.00 17.23 109 LEU E CA 1
ATOM 750 C C . LEU A 1 101 ? 19.156 -12.039 8.837 1.00 18.70 109 LEU E C 1
ATOM 751 O O . LEU A 1 101 ? 18.903 -12.959 9.658 1.00 20.39 109 LEU E O 1
ATOM 756 N N . ASN A 1 102 ? 18.489 -10.907 8.749 1.00 16.14 110 ASN E N 1
ATOM 757 C CA . ASN A 1 102 ? 17.267 -10.595 9.521 1.00 17.31 110 ASN E CA 1
ATOM 758 C C . ASN A 1 102 ? 16.037 -11.147 8.799 1.00 17.88 110 ASN E C 1
ATOM 759 O O . ASN A 1 102 ? 16.097 -11.365 7.595 1.00 18.67 110 ASN E O 1
ATOM 764 N N . ASP A 1 103 ? 14.892 -11.278 9.471 1.00 23.33 111 ASP E N 1
ATOM 765 C CA . ASP A 1 103 ? 13.699 -11.775 8.723 1.00 27.77 111 ASP E CA 1
ATOM 766 C C . ASP A 1 103 ? 13.392 -10.813 7.563 1.00 25.88 111 ASP E C 1
ATOM 767 O O . ASP A 1 103 ? 13.026 -11.284 6.446 1.00 24.94 111 ASP E O 1
ATOM 772 N N . PHE A 1 104 ? 13.648 -9.513 7.735 1.00 18.39 112 PHE E N 1
ATOM 773 C CA . PHE A 1 104 ? 13.295 -8.480 6.734 1.00 17.99 112 PHE E CA 1
ATOM 774 C C . PHE A 1 104 ? 14.314 -8.457 5.564 1.00 16.11 112 PHE E C 1
ATOM 775 O O . PHE A 1 104 ? 14.165 -7.615 4.693 1.00 18.20 112 PHE E O 1
ATOM 783 N N . ASP A 1 105 ? 15.313 -9.323 5.605 1.00 17.01 113 ASP E N 1
ATOM 784 C CA . ASP A 1 105 ? 16.389 -9.330 4.593 1.00 15.72 113 ASP E CA 1
ATOM 785 C C . ASP A 1 105 ? 15.986 -10.182 3.380 1.00 16.18 113 ASP E C 1
ATOM 786 O O . ASP A 1 105 ? 16.676 -10.127 2.370 1.00 15.57 113 ASP E O 1
ATOM 791 N N . ALA A 1 106 ? 14.902 -10.939 3.450 1.00 18.57 114 ALA E N 1
ATOM 792 C CA . ALA A 1 106 ? 14.480 -11.738 2.277 1.00 19.58 114 ALA E CA 1
ATOM 793 C C . ALA A 1 106 ? 14.360 -10.788 1.096 1.00 17.06 114 ALA E C 1
ATOM 794 O O . ALA A 1 106 ? 13.836 -9.658 1.249 1.00 19.22 114 ALA E O 1
ATOM 796 N N . PRO A 1 107 ? 14.743 -11.163 -0.146 1.00 15.56 115 PRO E N 1
ATOM 797 C CA . PRO A 1 107 ? 15.203 -12.508 -0.509 1.00 17.24 115 PRO E CA 1
ATOM 798 C C . PRO A 1 107 ? 16.704 -12.800 -0.467 1.00 18.82 115 PRO E C 1
ATOM 799 O O . PRO A 1 107 ? 17.199 -13.808 -0.987 1.00 19.75 115 PRO E O 1
ATOM 803 N N . ALA A 1 108 ? 17.477 -11.999 0.269 1.00 15.68 116 ALA E N 1
ATOM 804 C CA . ALA A 1 108 ? 18.877 -12.350 0.490 1.00 16.26 116 ALA E CA 1
ATOM 805 C C . ALA A 1 108 ? 19.000 -13.699 1.211 1.00 16.20 116 ALA E C 1
ATOM 806 O O . ALA A 1 108 ? 18.128 -14.061 2.077 1.00 17.43 116 ALA E O 1
ATOM 808 N N . THR A 1 109 ? 20.089 -14.411 0.923 1.00 16.58 117 THR E N 1
ATOM 809 C CA . THR A 1 109 ? 20.395 -15.690 1.575 1.00 17.80 117 THR E CA 1
ATOM 810 C C . THR A 1 109 ? 21.807 -15.744 2.142 1.00 16.70 117 THR E C 1
ATOM 811 O O . THR A 1 109 ? 22.116 -16.724 2.851 1.00 18.69 117 THR E O 1
ATOM 815 N N . THR A 1 110 ? 22.687 -14.768 1.885 1.00 14.99 118 THR E N 1
ATOM 816 C CA . THR A 1 110 ? 24.062 -14.772 2.422 1.00 15.44 118 THR E CA 1
ATOM 817 C C . THR A 1 110 ? 24.363 -13.331 2.837 1.00 15.14 118 THR E C 1
ATOM 818 O O . THR A 1 110 ? 23.486 -12.477 2.656 1.00 14.48 118 THR E O 1
ATOM 822 N N . ASP A 1 111 ? 25.585 -13.043 3.247 1.00 15.51 119 ASP E N 1
ATOM 823 C CA . ASP A 1 111 ? 26.043 -11.631 3.268 1.00 14.25 119 ASP E CA 1
ATOM 824 C C . ASP A 1 111 ? 25.708 -11.013 1.927 1.00 13.92 119 ASP E C 1
ATOM 825 O O . ASP A 1 111 ? 25.845 -11.690 0.884 1.00 13.65 119 ASP E O 1
ATOM 830 N N . HIS A 1 112 ? 25.235 -9.765 1.897 1.00 11.73 120 HIS E N 1
ATOM 831 C CA . HIS A 1 112 ? 24.665 -9.239 0.650 1.00 13.23 120 HIS E CA 1
ATOM 832 C C . HIS A 1 112 ? 24.893 -7.751 0.509 1.00 13.57 120 HIS E C 1
ATOM 833 O O . HIS A 1 112 ? 25.151 -7.071 1.522 1.00 13.27 120 HIS E O 1
ATOM 840 N N . ILE A 1 113 ? 24.838 -7.295 -0.721 1.00 12.28 121 ILE E N 1
ATOM 841 C CA . ILE A 1 113 ? 24.870 -5.864 -1.045 1.00 12.66 121 ILE E CA 1
ATOM 842 C C . ILE A 1 113 ? 23.511 -5.463 -1.565 1.00 12.33 121 ILE E C 1
ATOM 843 O O . ILE A 1 113 ? 22.886 -6.230 -2.350 1.00 13.35 121 ILE E O 1
ATOM 848 N N . ALA A 1 114 ? 22.993 -4.297 -1.175 1.00 11.43 122 ALA E N 1
ATOM 849 C CA . ALA A 1 114 ? 21.648 -3.858 -1.549 1.00 11.68 122 AL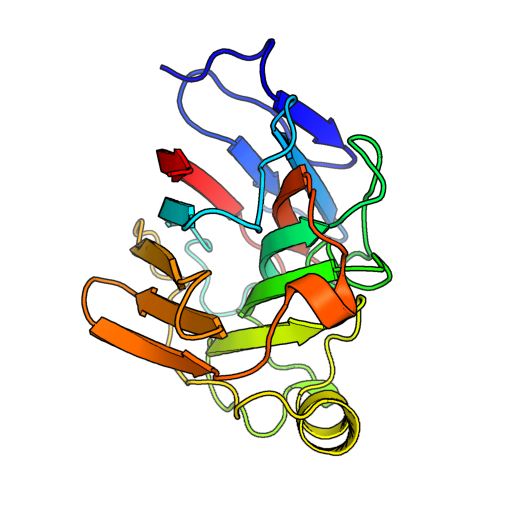A E CA 1
ATOM 850 C C . ALA A 1 114 ? 21.572 -2.332 -1.558 1.00 12.60 122 ALA E C 1
ATOM 851 O O . ALA A 1 114 ? 22.383 -1.670 -0.863 1.00 12.18 122 ALA E O 1
ATOM 853 N N . ILE A 1 115 ? 20.614 -1.807 -2.283 1.00 13.26 123 ILE E N 1
ATOM 854 C CA . ILE A 1 115 ? 20.265 -0.367 -2.272 1.00 12.93 123 ILE E CA 1
ATOM 855 C C . ILE A 1 115 ? 19.057 -0.208 -1.346 1.00 14.41 123 ILE E C 1
ATOM 856 O O . ILE A 1 115 ? 18.033 -0.868 -1.563 1.00 13.62 123 ILE E O 1
ATOM 861 N N . ASP A 1 116 ? 19.182 0.699 -0.384 1.00 14.25 124 ASP E N 1
ATOM 862 C CA . ASP A 1 116 ? 18.095 1.090 0.537 1.00 13.43 124 ASP E CA 1
ATOM 863 C C . ASP A 1 116 ? 17.724 2.536 0.305 1.00 13.18 124 ASP E C 1
ATOM 864 O O . ASP A 1 116 ? 18.540 3.341 -0.139 1.00 12.97 124 ASP E O 1
ATOM 869 N N . VAL A 1 117 ? 16.487 2.885 0.636 1.00 13.01 125 VAL E N 1
ATOM 870 C CA . VAL A 1 117 ? 15.981 4.251 0.430 1.00 13.47 125 VAL E CA 1
ATOM 871 C C . VAL A 1 117 ? 15.330 4.776 1.703 1.00 14.22 125 VAL E C 1
ATOM 872 O O . VAL A 1 117 ? 14.576 4.042 2.358 1.00 14.51 125 VAL E O 1
ATOM 876 N N . ASN A 1 118 ? 15.623 6.028 2.020 1.00 12.47 126 ASN E N 1
ATOM 877 C CA . ASN A 1 118 ? 14.937 6.807 3.072 1.00 14.01 126 ASN E CA 1
ATOM 878 C C . ASN A 1 118 ? 14.938 6.053 4.396 1.00 13.03 126 ASN E C 1
ATOM 879 O O . ASN A 1 118 ? 13.974 6.217 5.240 1.00 15.12 126 ASN E O 1
ATOM 884 N N . GLY A 1 119 ? 15.979 5.303 4.718 1.00 13.34 127 GLY E N 1
ATOM 885 C CA . GLY A 1 119 ? 16.181 4.733 6.044 1.00 13.72 127 GLY E CA 1
ATOM 886 C C . GLY A 1 119 ? 15.462 3.425 6.241 1.00 13.94 127 GLY E C 1
ATOM 887 O O . GLY A 1 119 ? 15.441 2.938 7.379 1.00 15.21 127 GLY E O 1
ATOM 888 N N . ASN A 1 120 ? 14.995 2.845 5.146 1.00 14.87 128 ASN E N 1
ATOM 889 C CA . ASN A 1 120 ? 14.223 1.567 5.180 1.00 17.65 128 ASN E CA 1
ATOM 890 C C . ASN A 1 120 ? 15.216 0.459 4.825 1.00 19.78 128 ASN E C 1
ATOM 891 O O . ASN A 1 120 ? 15.854 0.609 3.752 1.00 20.82 128 ASN E O 1
ATOM 896 N N . ILE A 1 121 ? 15.320 -0.594 5.641 1.00 17.67 129 ILE E N 1
ATOM 897 C CA . ILE A 1 121 ? 16.310 -1.689 5.492 1.00 17.96 129 ILE E CA 1
ATOM 898 C C . ILE A 1 121 ? 15.586 -3.006 5.106 1.00 16.73 129 ILE E C 1
ATOM 899 O O . ILE A 1 121 ? 16.283 -4.028 4.997 1.00 16.32 129 ILE E O 1
ATOM 904 N N . ASN A 1 122 ? 14.268 -2.971 4.865 1.00 16.45 130 ASN E N 1
ATOM 905 C CA . ASN A 1 122 ? 13.449 -4.160 4.486 1.00 19.19 130 ASN E CA 1
ATOM 906 C C . ASN A 1 122 ? 13.431 -4.310 2.962 1.00 19.00 130 ASN E C 1
ATOM 907 O O . ASN A 1 122 ? 12.809 -3.441 2.253 1.00 21.38 130 ASN E O 1
ATOM 912 N N . HIS A 1 123 ? 14.036 -5.363 2.437 1.00 18.46 131 HIS E N 1
ATOM 913 C CA . HIS A 1 123 ? 14.277 -5.389 0.960 1.00 17.87 131 HIS E CA 1
ATOM 914 C C . HIS A 1 123 ? 12.971 -5.546 0.161 1.00 23.74 131 HIS E C 1
ATOM 915 O O . HIS A 1 123 ? 12.853 -4.934 -0.914 1.00 24.45 131 HIS E O 1
ATOM 922 N N . THR A 1 124 ? 12.008 -6.282 0.695 1.00 24.64 132 THR E N 1
ATOM 923 C CA . THR A 1 124 ? 10.708 -6.522 -0.003 1.00 24.93 132 THR E CA 1
ATOM 924 C C . THR A 1 124 ? 9.850 -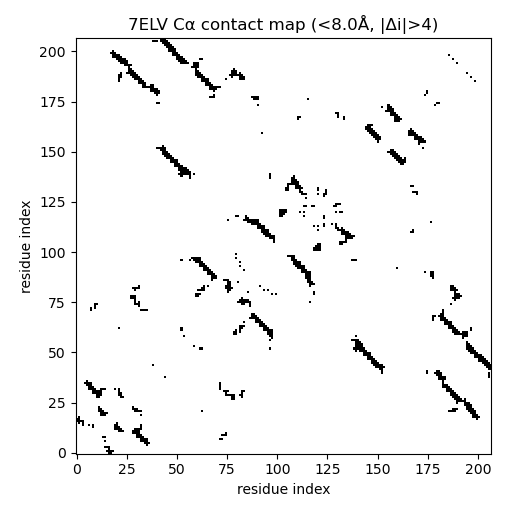5.239 -0.019 1.00 25.55 132 THR E C 1
ATOM 925 O O . THR A 1 124 ? 9.326 -4.814 -1.088 1.00 23.81 132 THR E O 1
ATOM 929 N N . TYR A 1 125 ? 9.801 -4.534 1.097 1.00 28.27 133 TYR E N 1
ATOM 930 C CA . TYR A 1 125 ? 9.123 -3.219 1.185 1.00 30.17 133 TYR E CA 1
ATOM 931 C C . TYR A 1 125 ? 9.728 -2.265 0.138 1.00 30.46 133 TYR E C 1
ATOM 932 O O . TYR A 1 125 ? 8.979 -1.642 -0.653 1.00 29.73 133 TYR E O 1
ATOM 941 N N . ASN A 1 126 ? 11.066 -2.142 0.108 1.00 26.72 134 ASN E N 1
ATOM 942 C CA . ASN A 1 126 ? 11.737 -1.164 -0.800 1.00 27.65 134 ASN E CA 1
ATOM 943 C C . ASN A 1 126 ? 11.469 -1.541 -2.274 1.00 25.61 134 ASN E C 1
ATOM 944 O O . ASN A 1 126 ? 11.290 -0.633 -3.096 1.00 24.97 134 ASN E O 1
ATOM 949 N N . SER A 1 127 ? 11.527 -2.833 -2.610 1.00 24.69 135 SER E N 1
ATOM 950 C CA . SER A 1 127 ? 11.258 -3.359 -3.971 1.00 24.82 135 SER E CA 1
ATOM 951 C C . SER A 1 127 ? 9.772 -3.117 -4.303 1.00 30.42 135 SER E C 1
ATOM 952 O O . SER A 1 127 ? 9.487 -2.913 -5.485 1.00 34.40 135 SER E O 1
ATOM 955 N N . LEU A 1 128 ? 8.876 -3.034 -3.309 1.00 29.92 136 LEU E N 1
ATOM 956 C CA . LEU A 1 128 ? 7.422 -2.803 -3.591 1.00 32.18 136 LEU E CA 1
ATOM 957 C C . LEU A 1 128 ? 7.120 -1.305 -3.687 1.00 36.43 136 LEU E C 1
ATOM 958 O O . LEU A 1 128 ? 6.141 -0.934 -4.358 1.00 38.84 136 LEU E O 1
ATOM 963 N N . THR A 1 129 ? 7.945 -0.449 -3.094 1.00 34.78 137 THR E N 1
ATOM 964 C CA . THR A 1 129 ? 7.620 0.984 -2.864 1.00 33.73 137 THR E CA 1
ATOM 965 C C . THR A 1 129 ? 8.324 1.882 -3.888 1.00 35.10 137 THR E C 1
ATOM 966 O O . THR A 1 129 ? 7.647 2.756 -4.459 1.00 38.00 137 THR E O 1
ATOM 970 N N . TYR A 1 130 ? 9.630 1.686 -4.124 1.00 32.61 138 TYR E N 1
ATOM 971 C CA . TYR A 1 130 ? 10.468 2.709 -4.801 1.00 30.82 138 TYR E CA 1
ATOM 972 C C . TYR A 1 130 ? 10.460 2.579 -6.320 1.00 31.90 138 TYR E C 1
ATOM 973 O O . TYR A 1 130 ? 10.223 3.604 -6.961 1.00 38.30 138 TYR E O 1
ATOM 982 N N . PRO A 1 131 ? 10.740 1.422 -6.974 1.00 27.81 139 PRO E N 1
ATOM 983 C CA . PRO A 1 131 ? 11.291 0.207 -6.375 1.00 24.59 139 PRO E CA 1
ATOM 984 C C . PRO A 1 131 ? 12.824 0.082 -6.421 1.00 23.75 139 PRO E C 1
ATOM 985 O O . PRO A 1 131 ? 13.455 0.675 -7.290 1.00 26.34 139 PRO E O 1
ATOM 989 N N . THR A 1 132 ? 13.384 -0.651 -5.484 1.00 19.74 140 THR E N 1
ATOM 990 C CA . THR A 1 132 ? 14.837 -0.972 -5.471 1.00 19.22 140 THR E CA 1
ATOM 991 C C . THR A 1 132 ? 15.075 -2.362 -6.036 1.00 18.48 140 THR E C 1
ATOM 992 O O . THR A 1 132 ? 14.182 -3.212 -6.033 1.00 19.93 140 THR E O 1
ATOM 996 N N . PRO A 1 133 ? 16.300 -2.642 -6.502 1.00 16.78 141 PRO E N 1
ATOM 997 C CA . PRO A 1 133 ? 16.658 -3.989 -6.940 1.00 17.42 141 PRO E CA 1
ATOM 998 C C . PRO A 1 133 ? 16.627 -4.984 -5.783 1.00 16.56 141 PRO E C 1
ATOM 999 O O . PRO A 1 133 ? 16.658 -4.645 -4.588 1.00 16.58 141 PRO E O 1
ATOM 1003 N N . ASN A 1 134 ? 16.629 -6.272 -6.137 1.00 15.76 142 ASN E N 1
ATOM 1004 C CA . ASN A 1 134 ? 16.787 -7.359 -5.147 1.00 15.73 142 ASN E CA 1
ATOM 1005 C C . ASN A 1 134 ? 18.191 -7.236 -4.570 1.00 16.42 142 ASN E C 1
ATOM 1006 O O . ASN A 1 134 ? 19.126 -6.874 -5.273 1.00 16.42 142 ASN E O 1
ATOM 1011 N N . PRO A 1 135 ? 18.399 -7.660 -3.320 1.00 15.14 143 PRO E N 1
ATOM 1012 C CA . PRO A 1 135 ? 19.743 -7.769 -2.778 1.00 15.18 143 PRO E CA 1
ATOM 1013 C C . PRO A 1 135 ? 20.565 -8.764 -3.594 1.00 17.20 143 PRO E C 1
ATOM 1014 O O . PRO A 1 135 ? 20.035 -9.750 -4.134 1.00 18.53 143 PRO E O 1
ATOM 1018 N N . TYR A 1 136 ? 21.856 -8.562 -3.646 1.00 13.96 144 TYR E N 1
ATOM 1019 C CA . TYR A 1 136 ? 22.808 -9.424 -4.360 1.00 14.29 144 TYR E CA 1
ATOM 1020 C C . TYR A 1 136 ? 23.658 -10.148 -3.328 1.00 14.98 144 TYR E C 1
ATOM 1021 O O . TYR A 1 136 ? 24.403 -9.553 -2.542 1.00 14.31 144 TYR E O 1
ATOM 1030 N N . ASP A 1 137 ? 23.578 -11.473 -3.368 1.00 14.39 145 ASP E N 1
ATOM 1031 C CA . ASP A 1 137 ? 24.316 -12.340 -2.429 1.00 15.19 145 ASP E CA 1
ATOM 1032 C C . ASP A 1 137 ? 25.793 -12.403 -2.812 1.00 16.62 145 ASP E C 1
ATOM 1033 O O . ASP A 1 137 ? 26.118 -12.670 -3.978 1.00 18.20 145 ASP E O 1
ATOM 1038 N N . LEU A 1 138 ? 26.687 -12.209 -1.846 1.00 15.48 146 LEU E N 1
ATOM 1039 C CA . LEU A 1 138 ? 28.164 -12.101 -2.003 1.00 17.56 146 LEU E CA 1
ATOM 1040 C C . LEU A 1 138 ? 28.827 -13.378 -1.496 1.00 17.28 146 LEU E C 1
ATOM 1041 O O . LEU A 1 138 ? 30.047 -13.518 -1.677 1.00 19.93 146 LEU E O 1
ATOM 1046 N N . GLY A 1 139 ? 28.061 -14.216 -0.809 1.00 16.54 147 GLY E N 1
ATOM 1047 C CA . GLY A 1 139 ? 28.627 -15.274 0.049 1.00 18.71 147 GLY E CA 1
ATOM 1048 C C . GLY A 1 139 ? 29.229 -14.609 1.260 1.00 22.44 147 GLY E C 1
ATOM 1049 O O . GLY A 1 139 ? 29.054 -13.361 1.350 1.00 25.73 147 GLY E O 1
ATOM 1050 N N . ASN A 1 140 ? 30.109 -15.280 1.982 1.00 20.08 148 ASN E N 1
ATOM 1051 C CA . ASN A 1 140 ? 30.711 -14.732 3.211 1.00 19.65 148 ASN E CA 1
ATOM 1052 C C . ASN A 1 140 ? 31.736 -13.645 2.893 1.00 18.78 148 ASN E C 1
ATOM 1053 O O . ASN A 1 140 ? 32.672 -13.898 2.126 1.00 21.45 148 ASN E O 1
ATOM 1058 N N . VAL A 1 141 ? 31.557 -12.445 3.455 1.00 16.01 149 VAL E N 1
ATOM 1059 C CA . VAL A 1 141 ? 32.558 -11.382 3.293 1.00 15.61 149 VAL E CA 1
ATOM 1060 C C . VAL A 1 141 ? 33.164 -11.048 4.654 1.00 15.45 149 VAL E C 1
ATOM 1061 O O . VAL A 1 141 ? 33.973 -10.077 4.730 1.00 17.71 149 VAL E O 1
ATOM 1065 N N . GLU A 1 142 ? 32.790 -11.785 5.698 1.00 15.16 150 GLU E N 1
ATOM 1066 C CA . GLU A 1 142 ? 33.421 -11.634 7.035 1.00 16.25 150 GLU E CA 1
ATOM 1067 C C . GLU A 1 142 ? 34.618 -12.580 7.097 1.00 18.85 150 GLU E C 1
ATOM 1068 O O . GLU A 1 142 ? 34.576 -13.589 7.843 1.00 21.18 150 GLU E O 1
ATOM 1074 N N . ASP A 1 143 ? 35.617 -12.280 6.267 1.00 17.80 151 ASP E N 1
ATOM 1075 C CA . ASP A 1 143 ? 36.747 -13.180 5.929 1.00 18.35 151 ASP E CA 1
ATOM 1076 C C . ASP A 1 143 ? 38.051 -12.555 6.425 1.00 20.69 151 ASP E C 1
ATOM 1077 O O . ASP A 1 143 ? 39.097 -13.056 6.052 1.00 21.66 151 ASP E O 1
ATOM 1082 N N . GLY A 1 144 ? 38.018 -11.449 7.186 1.00 18.49 152 GLY E N 1
ATOM 1083 C CA . GLY A 1 144 ? 39.236 -10.786 7.686 1.00 20.49 152 GLY E CA 1
ATOM 1084 C C . GLY A 1 144 ? 40.023 -10.124 6.571 1.00 20.11 152 GLY E C 1
ATOM 1085 O O . GLY A 1 144 ? 41.182 -9.779 6.801 1.00 22.25 152 GLY E O 1
ATOM 1086 N N . ARG A 1 145 ? 39.416 -9.890 5.406 1.00 18.96 153 ARG E N 1
ATOM 1087 C CA . ARG A 1 145 ? 40.042 -9.181 4.265 1.00 19.49 153 ARG E CA 1
ATOM 1088 C C . ARG A 1 145 ? 39.305 -7.870 3.987 1.00 17.71 153 ARG E C 1
ATOM 1089 O O . ARG A 1 145 ? 38.096 -7.780 4.263 1.00 19.11 153 ARG E O 1
ATOM 1097 N N . GLU A 1 146 ? 40.024 -6.911 3.426 1.00 17.06 154 GLU E N 1
ATOM 1098 C CA . GLU A 1 146 ? 39.467 -5.654 2.899 1.00 16.06 154 GLU E CA 1
ATOM 1099 C C . GLU A 1 146 ? 38.926 -5.904 1.497 1.00 18.53 154 GLU E C 1
ATOM 1100 O O . GLU A 1 146 ? 39.556 -6.632 0.712 1.00 20.56 154 GLU E O 1
ATOM 1106 N N . HIS A 1 147 ? 37.722 -5.396 1.241 1.00 14.65 155 HIS E N 1
ATOM 1107 C CA . HIS A 1 147 ? 37.031 -5.551 -0.048 1.00 14.80 155 HIS E CA 1
ATOM 1108 C C . HIS A 1 147 ? 36.904 -4.191 -0.732 1.00 14.30 155 HIS E C 1
ATOM 1109 O O . HIS A 1 147 ? 36.556 -3.234 -0.074 1.00 15.21 155 HIS E O 1
ATOM 1116 N N . LEU A 1 148 ? 37.129 -4.150 -2.038 1.00 14.75 156 LEU E N 1
ATOM 1117 C CA . LEU A 1 148 ? 37.047 -2.909 -2.814 1.00 14.47 156 LEU E CA 1
ATOM 1118 C C . LEU A 1 148 ? 35.609 -2.687 -3.272 1.00 13.51 156 LEU E C 1
ATOM 1119 O O . LEU A 1 148 ? 35.032 -3.582 -3.945 1.00 16.09 156 LEU E O 1
ATOM 1124 N N . ILE A 1 149 ? 35.042 -1.526 -2.931 1.00 14.16 157 ILE E N 1
ATOM 1125 C CA . ILE A 1 149 ? 33.682 -1.158 -3.371 1.00 13.12 157 ILE E CA 1
ATOM 1126 C C . ILE A 1 149 ? 33.770 0.125 -4.191 1.00 12.81 157 ILE E C 1
ATOM 1127 O O . ILE A 1 149 ? 34.436 1.057 -3.800 1.00 13.13 157 ILE E O 1
ATOM 1132 N N . LYS A 1 150 ? 33.127 0.132 -5.340 1.00 13.06 158 LYS E N 1
ATOM 1133 C CA . LYS A 1 150 ? 33.009 1.331 -6.175 1.00 13.41 158 LYS E CA 1
ATOM 1134 C C . LYS A 1 150 ? 31.528 1.596 -6.454 1.00 13.16 158 LYS E C 1
ATOM 1135 O O . LYS A 1 150 ? 30.795 0.666 -6.832 1.00 13.25 158 LYS E O 1
ATOM 1141 N N . ILE A 1 151 ? 31.155 2.861 -6.250 1.00 12.33 159 ILE E N 1
ATOM 1142 C CA . ILE A 1 151 ? 29.765 3.343 -6.444 1.00 13.37 159 ILE E CA 1
ATOM 1143 C C . ILE A 1 151 ? 29.829 4.427 -7.507 1.00 12.04 159 ILE E C 1
ATOM 1144 O O . ILE A 1 151 ? 30.644 5.353 -7.363 1.00 12.93 159 ILE E O 1
ATOM 1149 N N . VAL A 1 152 ? 29.001 4.295 -8.529 1.00 11.69 160 VAL E N 1
ATOM 1150 C CA . VAL A 1 152 ? 28.965 5.223 -9.676 1.00 13.20 160 VAL E CA 1
ATOM 1151 C C . VAL A 1 152 ? 27.563 5.782 -9.837 1.00 12.13 160 VAL E C 1
ATOM 1152 O O . VAL A 1 152 ? 26.662 5.047 -10.208 1.00 13.25 160 VAL E O 1
ATOM 1156 N N . TRP A 1 153 ? 27.428 7.093 -9.649 1.00 12.19 161 TRP E N 1
ATOM 1157 C CA . TRP A 1 153 ? 26.183 7.844 -9.949 1.00 12.50 161 TRP E CA 1
ATOM 1158 C C . TRP A 1 153 ? 26.441 8.641 -11.222 1.00 13.40 161 TRP E C 1
ATOM 1159 O O . TRP A 1 153 ? 27.417 9.382 -11.287 1.00 13.40 161 TRP E O 1
ATOM 1170 N N . ASN A 1 154 ? 25.579 8.444 -12.207 1.00 13.32 162 ASN E N 1
ATOM 1171 C CA . ASN A 1 154 ? 25.637 9.173 -13.480 1.00 14.46 162 ASN E CA 1
ATOM 1172 C C . ASN A 1 154 ? 24.432 10.101 -13.514 1.00 14.26 162 ASN E C 1
ATOM 1173 O O . ASN A 1 154 ? 23.315 9.615 -13.534 1.00 14.79 162 ASN E O 1
ATOM 1178 N N . ALA A 1 155 ? 24.704 11.403 -13.468 1.00 16.42 163 ALA E N 1
ATOM 1179 C CA . ALA A 1 155 ? 23.681 12.462 -13.390 1.00 18.10 163 ALA E CA 1
ATOM 1180 C C . ALA A 1 155 ? 23.071 12.764 -14.756 1.00 19.49 163 ALA E C 1
ATOM 1181 O O . ALA A 1 155 ? 22.094 13.528 -14.766 1.00 22.60 163 ALA E O 1
ATOM 1183 N N . THR A 1 156 ? 23.540 12.150 -15.819 1.00 18.72 164 THR E N 1
ATOM 1184 C CA . THR A 1 156 ? 22.896 12.277 -17.166 1.00 21.90 164 THR E CA 1
ATOM 1185 C C . THR A 1 156 ? 21.908 11.145 -17.398 1.00 20.66 164 THR E C 1
ATOM 1186 O O . THR A 1 156 ? 20.748 11.419 -17.717 1.00 22.61 164 THR E O 1
ATOM 1190 N N . THR A 1 157 ? 22.292 9.891 -17.160 1.00 18.46 165 THR E N 1
ATOM 1191 C CA . THR A 1 157 ? 21.379 8.732 -17.336 1.00 17.79 165 THR E CA 1
ATOM 1192 C C . THR A 1 157 ? 20.479 8.472 -16.121 1.00 15.22 165 THR E C 1
ATOM 1193 O O . TH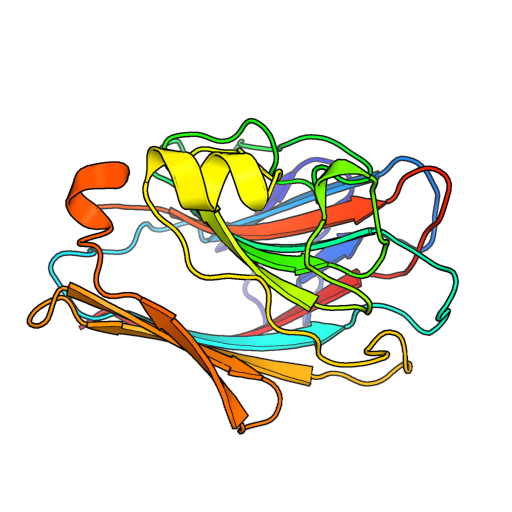R A 1 157 ? 19.479 7.729 -16.262 1.00 18.08 165 THR E O 1
ATOM 1197 N N . LYS A 1 158 ? 20.855 9.030 -14.972 1.00 15.84 166 LYS E N 1
ATOM 1198 C CA . LYS A 1 158 ? 20.128 8.874 -13.681 1.00 16.55 166 LYS E CA 1
ATOM 1199 C C . LYS A 1 158 ? 20.218 7.407 -13.268 1.00 16.24 166 LYS E C 1
ATOM 1200 O O . LYS A 1 158 ? 19.214 6.719 -13.098 1.00 18.04 166 LYS E O 1
ATOM 1206 N N . THR A 1 159 ? 21.454 6.920 -13.172 1.00 14.14 167 THR E N 1
ATOM 1207 C CA . THR A 1 159 ? 21.724 5.518 -12.847 1.00 13.63 167 THR E CA 1
ATOM 1208 C C . THR A 1 159 ? 22.771 5.410 -11.740 1.00 12.95 167 THR E C 1
ATOM 1209 O O . THR A 1 159 ? 23.611 6.264 -11.594 1.00 13.29 167 THR E O 1
ATOM 1213 N N . LEU A 1 160 ? 22.688 4.314 -11.003 1.00 13.32 168 LEU E N 1
ATOM 1214 C CA . LEU A 1 160 ? 23.641 3.962 -9.931 1.00 13.56 168 LEU E CA 1
ATOM 1215 C C . LEU A 1 160 ? 24.213 2.583 -10.298 1.00 14.98 168 LEU E C 1
ATOM 1216 O O . LEU A 1 160 ? 23.456 1.683 -10.683 1.00 16.93 168 LEU E O 1
ATOM 1221 N N . GLN A 1 161 ? 25.521 2.421 -10.225 1.00 12.60 169 GLN E N 1
ATOM 1222 C CA . GLN A 1 161 ? 26.172 1.091 -10.309 1.00 12.61 169 GLN E CA 1
ATOM 1223 C C . GLN A 1 161 ? 26.938 0.841 -9.013 1.00 13.24 169 GLN E C 1
ATOM 1224 O O . GLN A 1 161 ? 27.494 1.795 -8.447 1.00 13.75 169 GLN E O 1
ATOM 1230 N N . VAL A 1 162 ? 27.036 -0.412 -8.627 1.00 12.70 170 VAL E N 1
ATOM 1231 C CA . VAL A 1 162 ? 27.798 -0.844 -7.441 1.00 12.21 170 VAL E CA 1
ATOM 1232 C C . VAL A 1 162 ? 28.674 -2.023 -7.855 1.00 12.73 170 VAL E C 1
ATOM 1233 O O . VAL A 1 162 ? 28.124 -2.988 -8.379 1.00 13.12 170 VAL E O 1
ATOM 1237 N N . TYR A 1 163 ? 29.968 -1.874 -7.653 1.00 12.35 171 TYR E N 1
ATOM 1238 C CA . TYR A 1 163 ? 30.976 -2.924 -7.883 1.00 13.24 171 TYR E CA 1
ATOM 1239 C C . TYR A 1 163 ? 31.536 -3.405 -6.549 1.00 13.62 171 TYR E C 1
ATOM 1240 O O . TYR A 1 163 ? 31.807 -2.601 -5.654 1.00 13.45 171 TYR E O 1
ATOM 1249 N N . PHE A 1 164 ? 31.718 -4.712 -6.438 1.00 12.91 172 PHE E N 1
ATOM 1250 C CA . PHE A 1 164 ? 32.277 -5.348 -5.220 1.00 13.58 172 PHE E CA 1
ATOM 1251 C C . PHE A 1 164 ? 33.429 -6.255 -5.654 1.00 15.07 172 PHE E C 1
ATOM 1252 O O . PHE A 1 164 ? 33.202 -7.151 -6.455 1.00 15.35 172 PHE E O 1
ATOM 1260 N N . ASP A 1 165 ? 34.636 -5.984 -5.182 1.00 15.62 173 ASP E N 1
ATOM 1261 C CA . ASP A 1 165 ? 35.881 -6.710 -5.565 1.00 17.82 173 ASP E CA 1
ATOM 1262 C C . ASP A 1 165 ? 35.990 -6.773 -7.089 1.00 17.38 173 ASP E C 1
ATOM 1263 O O . ASP A 1 165 ? 36.414 -7.848 -7.629 1.00 19.84 173 ASP E O 1
ATOM 1268 N N . GLY A 1 166 ? 35.617 -5.685 -7.763 1.00 16.89 174 GLY E N 1
ATOM 1269 C CA . GLY A 1 166 ? 35.813 -5.510 -9.206 1.00 18.92 174 GLY E CA 1
ATOM 1270 C C . GLY A 1 166 ? 34.675 -6.066 -9.999 1.00 18.97 174 GLY E C 1
ATOM 1271 O O . GLY A 1 166 ? 34.736 -5.939 -11.233 1.00 22.45 174 GLY E O 1
ATOM 1272 N N . ASN A 1 167 ? 33.653 -6.627 -9.379 1.00 17.59 175 ASN E N 1
ATOM 1273 C CA . ASN A 1 167 ? 32.544 -7.289 -10.106 1.00 17.25 175 ASN E CA 1
ATOM 1274 C C . ASN A 1 167 ? 31.318 -6.375 -10.002 1.00 15.58 175 ASN E C 1
ATOM 1275 O O . ASN A 1 167 ? 30.931 -6.016 -8.868 1.00 15.50 175 ASN E O 1
ATOM 1280 N N . LEU A 1 168 ? 30.695 -6.052 -11.134 1.00 15.61 176 LEU E N 1
ATOM 1281 C CA . LEU A 1 168 ? 29.400 -5.333 -11.131 1.00 15.39 176 LEU E CA 1
ATOM 1282 C C . LEU A 1 168 ? 28.371 -6.196 -10.418 1.00 15.43 176 LEU E C 1
ATOM 1283 O O . LEU A 1 168 ? 28.138 -7.378 -10.792 1.00 17.12 176 LEU E O 1
ATOM 1288 N N . SER A 1 169 ? 27.751 -5.636 -9.374 1.00 13.35 177 SER E N 1
ATOM 1289 C CA . SER A 1 169 ? 26.895 -6.402 -8.454 1.00 14.59 177 SER E CA 1
ATOM 1290 C C . SER A 1 169 ? 25.465 -5.892 -8.444 1.00 15.42 177 SER E C 1
ATOM 1291 O O . SER A 1 169 ? 24.550 -6.695 -8.213 1.00 16.02 177 SER E O 1
ATOM 1294 N N . LEU A 1 170 ? 25.264 -4.588 -8.584 1.00 13.33 178 LEU E N 1
ATOM 1295 C CA . LEU A 1 170 ? 23.922 -3.949 -8.609 1.00 13.49 178 LEU E CA 1
ATOM 1296 C C . LEU A 1 170 ? 23.944 -2.815 -9.602 1.00 12.97 178 LEU E C 1
ATOM 1297 O O . LEU A 1 170 ? 24.936 -2.072 -9.670 1.00 12.90 178 LEU E O 1
ATOM 1302 N N . THR A 1 171 ? 22.821 -2.620 -10.274 1.00 12.62 179 THR E N 1
ATOM 1303 C CA . THR A 1 171 ? 22.574 -1.361 -10.995 1.00 12.91 179 THR E CA 1
ATOM 1304 C C . THR A 1 171 ? 21.130 -0.933 -10.762 1.00 14.26 179 THR E C 1
ATOM 1305 O O . THR A 1 171 ? 20.265 -1.786 -10.433 1.00 15.33 179 THR E O 1
ATOM 1309 N N . TRP A 1 172 ? 20.905 0.340 -10.953 1.00 14.48 180 TRP E N 1
ATOM 1310 C CA . TRP A 1 172 ? 19.594 0.975 -10.692 1.00 15.75 180 TRP E CA 1
ATOM 1311 C C . TRP A 1 172 ? 19.402 2.175 -11.605 1.00 13.79 180 TRP E C 1
ATOM 1312 O O . TRP A 1 172 ? 20.391 2.798 -12.038 1.00 16.03 180 TRP E O 1
ATOM 1323 N N . ASN A 1 173 ? 18.164 2.407 -12.024 1.00 15.18 181 ASN E N 1
ATOM 1324 C CA . ASN A 1 173 ? 17.869 3.498 -12.981 1.00 15.47 181 ASN E CA 1
ATOM 1325 C C . ASN A 1 173 ? 16.931 4.546 -12.378 1.00 16.88 181 ASN E C 1
ATOM 1326 O O . ASN A 1 173 ? 16.219 5.201 -13.129 1.00 18.47 181 ASN E O 1
ATOM 1331 N N . LYS A 1 174 ? 16.936 4.725 -11.079 1.00 17.50 182 LYS E N 1
ATOM 1332 C CA . LYS A 1 174 ? 16.120 5.783 -10.425 1.00 18.65 182 LYS E CA 1
ATOM 1333 C C . LYS A 1 174 ? 16.935 7.054 -10.267 1.00 17.39 182 LYS E C 1
ATOM 1334 O O . LYS A 1 174 ? 18.123 6.999 -9.865 1.00 17.17 182 LYS E O 1
ATOM 1340 N N . ASP A 1 175 ? 16.330 8.192 -10.564 1.00 16.74 183 ASP E N 1
ATOM 1341 C CA . ASP A 1 175 ? 16.949 9.506 -10.337 1.00 16.52 183 ASP E CA 1
ATOM 1342 C C . ASP A 1 175 ? 17.007 9.759 -8.833 1.00 17.97 183 ASP E C 1
ATOM 1343 O O . ASP A 1 175 ? 15.993 10.187 -8.242 1.00 16.53 183 ASP E O 1
ATOM 1348 N N . ILE A 1 176 ? 18.158 9.482 -8.202 1.00 15.57 184 ILE E N 1
ATOM 1349 C CA . ILE A 1 176 ? 18.263 9.639 -6.722 1.00 16.65 184 ILE E CA 1
ATOM 1350 C C . ILE A 1 176 ? 18.046 11.108 -6.331 1.00 15.28 184 ILE E C 1
ATOM 1351 O O . ILE A 1 176 ? 17.696 11.327 -5.135 1.00 15.80 184 ILE E O 1
ATOM 1356 N N . THR A 1 177 ? 18.232 12.084 -7.207 1.00 14.64 185 THR E N 1
ATOM 1357 C CA . THR A 1 177 ? 18.017 13.509 -6.852 1.00 15.71 185 THR E CA 1
ATOM 1358 C C . THR A 1 177 ? 16.522 13.745 -6.597 1.00 15.97 185 THR E C 1
ATOM 1359 O O . THR A 1 177 ? 16.235 14.675 -5.822 1.00 15.73 185 THR E O 1
ATOM 1363 N N . GLN A 1 178 ? 15.623 12.926 -7.140 1.00 15.37 186 GLN E N 1
ATOM 1364 C CA . GLN A 1 178 ? 14.165 13.055 -6.870 1.00 16.53 186 GLN E CA 1
ATOM 1365 C C . GLN A 1 178 ? 13.803 12.464 -5.507 1.00 14.73 186 GLN E C 1
ATOM 1366 O O . GLN A 1 178 ? 12.674 12.648 -5.055 1.00 15.88 186 GLN E O 1
ATOM 1372 N N . ILE A 1 179 ? 14.751 11.795 -4.838 1.00 15.43 187 ILE E N 1
ATOM 1373 C CA . ILE A 1 179 ? 14.618 11.208 -3.489 1.00 15.12 187 ILE E CA 1
ATOM 1374 C C . ILE A 1 179 ? 15.256 12.141 -2.459 1.00 14.08 187 ILE E C 1
ATOM 1375 O O . ILE A 1 179 ? 14.635 12.370 -1.412 1.00 15.28 187 ILE E O 1
ATOM 1380 N N . ILE A 1 180 ? 16.474 12.604 -2.725 1.00 14.12 188 ILE E N 1
ATOM 1381 C CA . ILE A 1 180 ? 17.248 13.303 -1.674 1.00 15.83 188 ILE E CA 1
ATOM 1382 C C . ILE A 1 180 ? 17.542 14.760 -2.016 1.00 14.19 188 ILE E C 1
ATOM 1383 O O . ILE A 1 180 ? 18.003 15.479 -1.095 1.00 15.46 188 ILE E O 1
ATOM 1388 N N . GLY A 1 181 ? 17.296 15.204 -3.235 1.00 13.19 189 GLY E N 1
ATOM 1389 C CA . GLY A 1 181 ? 17.636 16.555 -3.679 1.00 13.02 189 GLY E CA 1
ATOM 1390 C C . GLY A 1 181 ? 18.950 16.576 -4.422 1.00 14.14 189 GLY E C 1
ATOM 1391 O O . GLY A 1 181 ? 19.615 15.533 -4.550 1.00 14.30 189 GLY E O 1
ATOM 1392 N N . ASN A 1 182 ? 19.346 17.754 -4.879 1.00 14.74 190 ASN E N 1
ATOM 1393 C CA . ASN A 1 182 ? 20.520 17.847 -5.763 1.00 15.36 190 ASN E CA 1
ATOM 1394 C C . ASN A 1 182 ? 21.800 17.952 -4.948 1.00 15.87 190 ASN E C 1
ATOM 1395 O O . ASN A 1 182 ? 22.846 18.032 -5.592 1.00 18.85 190 ASN E O 1
ATOM 1400 N N . SER A 1 183 ? 21.740 18.112 -3.654 1.00 16.57 191 SER E N 1
ATOM 1401 C CA . SER A 1 183 ? 22.949 18.207 -2.802 1.00 17.41 191 SER E CA 1
ATOM 1402 C C . SER A 1 183 ? 22.837 17.204 -1.655 1.00 15.64 191 SER E C 1
ATOM 1403 O O . SER A 1 183 ? 21.727 17.034 -1.104 1.00 18.51 191 SER E O 1
ATOM 1406 N N . ALA A 1 184 ? 23.923 16.504 -1.329 1.00 12.84 192 ALA E N 1
ATOM 1407 C CA . ALA A 1 184 ? 23.871 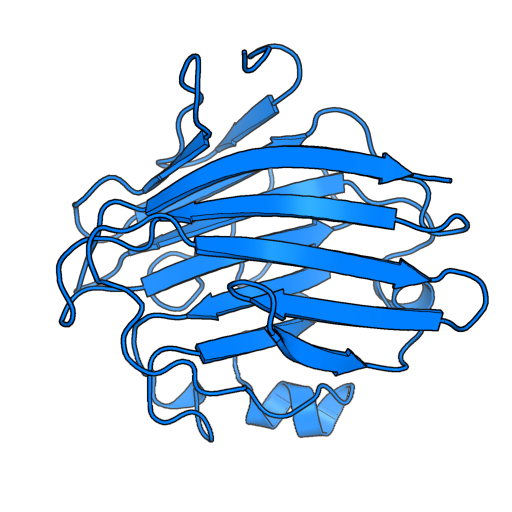15.536 -0.243 1.00 14.00 192 ALA E CA 1
ATOM 1408 C C . ALA A 1 184 ? 25.216 15.441 0.435 1.00 13.97 192 ALA E C 1
ATOM 1409 O O . ALA A 1 184 ? 26.252 15.575 -0.221 1.00 13.80 192 ALA E O 1
ATOM 1411 N N . TYR A 1 185 ? 25.162 15.149 1.707 1.00 13.34 193 TYR E N 1
ATOM 1412 C CA . TYR A 1 185 ? 26.340 14.645 2.428 1.00 12.48 193 TYR E CA 1
ATOM 1413 C C . TYR A 1 185 ? 26.540 13.174 2.099 1.00 12.71 193 TYR E C 1
ATOM 1414 O O . TYR A 1 185 ? 25.581 12.439 1.862 1.00 13.52 193 TYR E O 1
ATOM 1423 N N . PHE A 1 186 ? 27.797 12.743 2.026 1.00 11.90 194 PHE E N 1
ATOM 1424 C CA . PHE A 1 186 ? 28.116 11.321 1.893 1.00 10.81 194 PHE E CA 1
ATOM 1425 C C . PHE A 1 186 ? 28.911 10.880 3.112 1.00 10.59 194 PHE E C 1
ATOM 1426 O O . PHE A 1 186 ? 29.558 11.655 3.839 1.00 11.40 194 PHE E O 1
ATOM 1434 N N . GLY A 1 187 ? 28.830 9.592 3.389 1.00 10.91 195 GLY E N 1
ATOM 1435 C CA . GLY A 1 187 ? 29.573 8.983 4.474 1.00 10.78 195 GLY E CA 1
ATOM 1436 C C . GLY A 1 187 ? 29.230 7.530 4.628 1.00 9.84 195 GLY E C 1
ATOM 1437 O O . GLY A 1 187 ? 28.754 6.918 3.664 1.00 9.87 195 GLY E O 1
ATOM 1438 N N . PHE A 1 188 ? 29.540 7.018 5.810 1.00 9.86 196 PHE E N 1
ATOM 1439 C CA . PHE A 1 188 ? 29.541 5.559 6.076 1.00 9.96 196 PHE E CA 1
ATOM 1440 C C . PHE A 1 188 ? 28.895 5.352 7.418 1.00 10.58 196 PHE E C 1
ATOM 1441 O O . PHE A 1 188 ? 29.065 6.169 8.324 1.00 11.50 196 PHE E O 1
ATOM 1449 N N . THR A 1 189 ? 28.246 4.209 7.555 1.00 10.70 197 THR E N 1
ATOM 1450 C CA . THR A 1 189 ? 27.596 3.837 8.829 1.00 10.64 197 THR E CA 1
ATOM 1451 C C . THR A 1 189 ? 27.908 2.373 9.094 1.00 11.60 197 THR E C 1
ATOM 1452 O O . THR A 1 189 ? 28.189 1.604 8.167 1.00 10.81 197 THR E O 1
ATOM 1456 N N . GLY A 1 190 ? 27.825 1.972 10.360 1.00 11.51 198 GLY E N 1
ATOM 1457 C CA . GLY A 1 190 ? 27.837 0.550 10.688 1.00 11.56 198 GLY E CA 1
ATOM 1458 C C . GLY A 1 190 ? 27.064 0.280 11.952 1.00 12.33 198 GLY E C 1
ATOM 1459 O O . GLY A 1 190 ? 26.837 1.189 12.753 1.00 11.35 198 GLY E O 1
ATOM 1460 N N . GLY A 1 191 ? 26.688 -0.987 12.127 1.00 11.63 199 GLY E N 1
ATOM 1461 C CA . GLY A 1 191 ? 25.975 -1.414 13.334 1.00 11.60 199 GLY E CA 1
ATOM 1462 C C . GLY A 1 191 ? 26.442 -2.778 13.798 1.00 11.57 199 GLY E C 1
ATOM 1463 O O . GLY A 1 191 ? 26.892 -3.616 13.003 1.00 12.53 199 GLY E O 1
ATOM 1464 N N . THR A 1 192 ? 26.264 -3.036 15.090 1.00 10.82 200 THR E N 1
ATOM 1465 C CA . THR A 1 192 ? 26.310 -4.389 15.672 1.00 12.08 200 THR E CA 1
ATOM 1466 C C . THR A 1 192 ? 25.110 -4.516 16.607 1.00 11.57 200 THR E C 1
ATOM 1467 O O . THR A 1 192 ? 24.487 -3.535 17.004 1.00 12.45 200 THR E O 1
ATOM 1471 N N . GLY A 1 193 ? 24.763 -5.753 16.903 1.00 13.55 201 GLY E N 1
ATOM 1472 C CA . GLY A 1 193 ? 23.594 -6.008 17.761 1.00 14.49 201 GLY E CA 1
ATOM 1473 C C . GLY A 1 193 ? 23.912 -7.084 18.757 1.00 13.79 201 GLY E C 1
ATOM 1474 O O . GLY A 1 193 ? 24.886 -6.963 19.522 1.00 15.27 201 GLY E O 1
ATOM 1475 N N . GLY A 1 194 ? 23.133 -8.187 18.711 1.00 15.17 202 GLY E N 1
ATOM 1476 C CA . GLY A 1 194 ? 23.429 -9.386 19.504 1.00 15.30 202 GLY E CA 1
ATOM 1477 C C . GLY A 1 194 ? 24.491 -10.248 18.891 1.00 16.12 202 GLY E C 1
ATOM 1478 O O . GLY A 1 194 ? 24.974 -11.168 19.554 1.00 17.02 202 GLY E O 1
ATOM 1479 N N . ALA A 1 195 ? 24.946 -9.899 17.677 1.00 14.80 203 ALA E N 1
ATOM 1480 C CA . ALA A 1 195 ? 26.185 -10.426 17.086 1.00 15.43 203 ALA E CA 1
ATOM 1481 C C . ALA A 1 195 ? 27.047 -9.238 16.631 1.00 14.68 203 ALA E C 1
ATOM 1482 O O . ALA A 1 195 ? 26.497 -8.129 16.552 1.00 14.70 203 ALA E O 1
ATOM 1484 N N . LYS A 1 196 ? 28.341 -9.451 16.398 1.00 14.67 204 LYS E N 1
ATOM 1485 C CA . LYS A 1 196 ? 29.252 -8.308 16.319 1.00 14.95 204 LYS E CA 1
ATOM 1486 C C . LYS A 1 196 ? 30.431 -8.600 15.413 1.00 15.29 204 LYS E C 1
ATOM 1487 O O . LYS A 1 196 ? 30.717 -9.743 15.059 1.00 16.93 204 LYS E O 1
ATOM 1493 N N . ASN A 1 197 ? 31.124 -7.544 15.063 1.00 14.63 205 ASN E N 1
ATOM 1494 C CA . ASN A 1 197 ? 32.354 -7.587 14.244 1.00 14.31 205 ASN E CA 1
ATOM 1495 C C . ASN A 1 197 ? 32.999 -6.195 14.314 1.00 14.28 205 ASN E C 1
ATOM 1496 O O . ASN A 1 197 ? 32.251 -5.176 14.380 1.00 13.97 205 ASN E O 1
ATOM 1501 N N . LEU A 1 198 ? 34.322 -6.156 14.242 1.00 14.54 206 LEU E N 1
ATOM 1502 C CA . LEU A 1 198 ? 35.073 -4.941 13.879 1.00 14.88 206 LEU E CA 1
ATOM 1503 C C . LEU A 1 198 ? 34.730 -4.576 12.428 1.00 13.95 206 LEU E C 1
ATOM 1504 O O . LEU A 1 198 ? 34.856 -5.447 11.552 1.00 14.28 206 LEU E O 1
ATOM 1509 N N . GLN A 1 199 ? 34.332 -3.323 12.213 1.00 12.80 207 GLN E N 1
ATOM 1510 C CA . GLN A 1 199 ? 33.898 -2.853 10.868 1.00 12.60 207 GLN E CA 1
ATOM 1511 C C . GLN A 1 199 ? 34.510 -1.483 10.586 1.00 12.37 207 GLN E C 1
ATOM 1512 O O . GLN A 1 199 ? 34.388 -0.574 11.424 1.00 12.53 207 GLN E O 1
ATOM 1518 N N . TYR A 1 200 ? 35.143 -1.332 9.425 1.00 12.67 208 TYR E N 1
ATOM 1519 C CA . TYR A 1 200 ? 35.777 -0.039 9.088 1.00 12.24 208 TYR E CA 1
ATOM 1520 C C . TYR A 1 200 ? 35.791 0.116 7.577 1.00 12.09 208 TYR E C 1
ATOM 1521 O O . TYR A 1 200 ? 35.629 -0.854 6.840 1.00 13.11 208 TYR E O 1
ATOM 1530 N N . VAL A 1 201 ? 36.061 1.361 7.158 1.00 12.21 209 VAL E N 1
ATOM 1531 C CA . VAL A 1 201 ? 36.307 1.681 5.731 1.00 12.46 209 VAL E CA 1
ATOM 1532 C C . VAL A 1 201 ? 37.571 2.505 5.575 1.00 12.59 209 VAL E C 1
ATOM 1533 O O . VAL A 1 201 ? 37.977 3.226 6.482 1.00 12.09 209 VAL E O 1
ATOM 1537 N N . LYS A 1 202 ? 38.129 2.402 4.379 1.00 13.88 210 LYS E N 1
ATOM 1538 C CA . LYS A 1 202 ? 39.291 3.220 3.964 1.00 14.30 210 LYS E CA 1
ATOM 1539 C C . LYS A 1 202 ? 38.910 3.865 2.650 1.00 14.51 210 LYS E C 1
ATOM 1540 O O . LYS A 1 202 ? 38.961 3.219 1.603 1.00 15.62 210 LYS E O 1
ATOM 1546 N N . PRO A 1 203 ? 38.471 5.119 2.676 1.00 15.05 211 PRO E N 1
ATOM 1547 C CA . PRO A 1 203 ? 38.135 5.832 1.445 1.00 16.17 211 PRO E CA 1
ATOM 1548 C C . PRO A 1 203 ? 39.396 5.978 0.587 1.00 17.31 211 PRO E C 1
ATOM 1549 O O . PRO A 1 203 ? 40.427 6.324 1.132 1.00 18.66 211 PRO E O 1
ATOM 1553 N N . ILE A 1 204 ? 39.270 5.726 -0.706 1.00 17.33 212 ILE E N 1
ATOM 1554 C CA . ILE A 1 204 ? 40.407 5.777 -1.675 1.00 18.49 212 ILE E CA 1
ATOM 1555 C C . ILE A 1 204 ? 40.237 6.996 -2.575 1.00 21.14 212 ILE E C 1
ATOM 1556 O O . ILE A 1 204 ? 41.235 7.693 -2.776 1.00 23.33 212 ILE E O 1
ATOM 1561 N N . TYR A 1 205 ? 39.046 7.257 -3.103 1.00 17.86 213 TYR E N 1
ATOM 1562 C CA . TYR A 1 205 ? 38.837 8.213 -4.216 1.00 21.45 213 TYR E CA 1
ATOM 1563 C C . TYR A 1 205 ? 37.384 8.683 -4.174 1.00 17.84 213 TYR E C 1
ATOM 1564 O O . TYR A 1 205 ? 36.490 7.815 -4.042 1.00 17.81 213 TYR E O 1
ATOM 1573 N N . VAL A 1 206 ? 37.147 9.983 -4.244 1.00 16.75 214 VAL E N 1
ATOM 1574 C CA . VAL A 1 206 ? 35.800 10.561 -4.444 1.00 18.85 214 VAL E CA 1
ATOM 1575 C C . VAL A 1 206 ? 35.959 11.608 -5.530 1.00 19.66 214 VAL E C 1
ATOM 1576 O O . VAL A 1 206 ? 36.790 12.507 -5.348 1.00 22.20 214 VAL E O 1
ATOM 1580 N N . LYS A 1 207 ? 35.231 11.467 -6.602 1.00 16.62 215 LYS E N 1
ATOM 1581 C CA . LYS A 1 207 ? 35.231 12.413 -7.737 1.00 19.73 215 LYS E CA 1
ATOM 1582 C C . LYS A 1 207 ? 33.806 12.877 -7.958 1.00 19.13 215 LYS E C 1
ATOM 1583 O O . LYS A 1 207 ? 32.941 12.029 -8.171 1.00 17.20 215 LYS E O 1
ATOM 1589 N N . ASN A 1 208 ? 33.582 14.180 -7.894 1.00 18.79 216 ASN E N 1
ATOM 1590 C CA . ASN A 1 208 ? 32.239 14.759 -8.169 1.00 18.98 216 ASN E CA 1
ATOM 1591 C C . ASN A 1 208 ? 32.365 15.706 -9.370 1.00 22.22 216 ASN E C 1
ATOM 1592 O O . ASN A 1 208 ? 32.927 16.763 -9.181 1.00 26.57 216 ASN E O 1
ATOM 1597 N N . GLY A 1 209 ? 31.908 15.300 -10.546 1.00 25.47 217 GLY E N 1
ATOM 1598 C CA . GLY A 1 209 ? 32.070 16.081 -11.782 1.00 31.80 217 GLY E CA 1
ATOM 1599 C C . GLY A 1 209 ? 33.511 16.031 -12.268 1.00 40.39 217 GLY E C 1
ATOM 1600 O O . GLY A 1 209 ? 33.735 16.239 -13.470 1.00 58.02 217 GLY E O 1
#

Solvent-accessible surface area: 8316 Å² total; per-residue (Å²): 155,30,80,69,93,50,20,52,38,17,56,73,10,48,50,84,99,60,41,0,15,0,0,51,70,76,140,43,12,7,0,0,0,0,50,82,116,68,11,67,0,59,82,61,3,37,0,40,3,81,0,27,0,1,103,68,80,113,2,1,6,0,1,0,4,0,4,0,41,95,11,39,120,45,69,12,23,74,9,15,46,0,0,0,7,68,6,49,45,0,3,0,5,0,2,3,4,106,88,36,137,56,0,54,73,11,90,49,16,0,0,0,2,0,0,46,8,52,22,54,3,66,107,0,32,147,69,51,84,9,35,95,16,104,57,41,29,78,4,1,57,36,166,66,12,49,0,65,4,32,2,47,12,119,88,72,38,3,56,0,47,13,69,58,99,94,12,11,70,16,121,61,24,0,22,148,30,8,31,88,61,1,53,3,0,0,0,0,0,0,17,80,16,53,2,62,0,20,0,51,31,85,104,58,110,55,66

B-factor: mean 19.65, std 8.87, range [9.84, 61.69]